Protein AF-A0A7R9TDW4-F1 (afdb_monomer_lite)

Organism: Micromonas pusilla (NCBI:txid38833)

Foldseek 3Di:
DDDPPDPPPDPPDDPPVVVVVCQQPPDDPPDDHRPPPPDDDDDPDDDDDDPDDDDDDDPVCVVVDPDDPVRVDPDPCVVADPPPPLRGDDPPPVADPSPDPPDGRPDDPDQDQAQCVCVVQVPDPDDDPPDPGHNPQDDDPVCVVVPDDCVVVVDGPVLQQDWDALVVLVVVCVVVVHDQDDPVLSVVLFVVQCVVNVDPHGHGPVSSVVSSVVVVVVVD

Structure (mmCIF, N/CA/C/O backbone):
data_AF-A0A7R9TDW4-F1
#
_entry.id   AF-A0A7R9TDW4-F1
#
loop_
_atom_site.group_PDB
_atom_site.id
_atom_site.type_symbol
_atom_site.label_atom_id
_atom_site.label_alt_id
_atom_site.label_comp_id
_atom_site.label_asym_id
_atom_site.label_entity_id
_atom_site.label_seq_id
_atom_site.pdbx_PDB_ins_code
_atom_site.Cartn_x
_atom_site.Cartn_y
_atom_site.Cartn_z
_atom_site.occupancy
_atom_site.B_iso_or_equiv
_atom_site.auth_seq_id
_atom_site.auth_comp_id
_atom_site.auth_asym_id
_atom_site.auth_atom_id
_atom_site.pdbx_PDB_model_num
ATOM 1 N N . MET A 1 1 ? 95.685 -3.512 -90.412 1.00 41.44 1 MET A N 1
ATOM 2 C CA . MET A 1 1 ? 96.913 -2.697 -90.371 1.00 41.44 1 MET A CA 1
ATOM 3 C C . MET A 1 1 ? 96.585 -1.488 -89.508 1.00 41.44 1 MET A C 1
ATOM 5 O O . MET A 1 1 ? 95.878 -0.607 -89.973 1.00 41.44 1 MET A O 1
ATOM 9 N N . LYS A 1 2 ? 96.893 -1.554 -88.208 1.00 45.78 2 LYS A N 1
ATOM 10 C CA . LYS A 1 2 ? 96.709 -0.426 -87.287 1.00 45.78 2 LYS A CA 1
ATOM 11 C C . LYS A 1 2 ? 98.053 0.289 -87.232 1.00 45.78 2 LYS A C 1
ATOM 13 O O . LYS A 1 2 ? 99.061 -0.368 -87.007 1.00 45.78 2 LYS A O 1
ATOM 18 N N . ASP A 1 3 ? 98.054 1.573 -87.549 1.00 43.78 3 ASP A N 1
ATOM 19 C CA . ASP A 1 3 ? 99.242 2.413 -87.475 1.00 43.78 3 ASP A CA 1
ATOM 20 C C . ASP A 1 3 ? 99.476 2.772 -86.001 1.00 43.78 3 ASP A C 1
ATOM 22 O O . ASP A 1 3 ? 98.698 3.514 -85.405 1.00 43.78 3 ASP A O 1
ATOM 26 N N . GLU A 1 4 ? 100.490 2.162 -85.387 1.00 56.72 4 GLU A N 1
ATOM 27 C CA . GLU A 1 4 ? 100.822 2.314 -83.962 1.00 56.72 4 GLU A CA 1
ATOM 28 C C . GLU A 1 4 ? 101.573 3.627 -83.659 1.00 56.72 4 GLU A C 1
ATOM 30 O O . GLU A 1 4 ? 101.999 3.844 -82.526 1.00 56.72 4 GLU A O 1
ATOM 35 N N . THR A 1 5 ? 101.735 4.521 -84.646 1.00 57.72 5 THR A N 1
ATOM 36 C CA . THR A 1 5 ? 102.560 5.737 -84.518 1.00 57.72 5 THR A CA 1
ATOM 37 C C . THR A 1 5 ? 101.797 7.064 -84.495 1.00 57.72 5 THR A C 1
ATOM 39 O O . THR A 1 5 ? 102.418 8.113 -84.318 1.00 57.72 5 THR A O 1
ATOM 42 N N . MET A 1 6 ? 100.462 7.065 -84.588 1.00 51.59 6 MET A N 1
ATOM 43 C CA . MET A 1 6 ? 99.685 8.295 -84.395 1.00 51.59 6 MET A CA 1
ATOM 44 C C . MET A 1 6 ? 99.318 8.502 -82.917 1.00 51.59 6 MET A C 1
ATOM 46 O O . MET A 1 6 ? 98.623 7.661 -82.342 1.00 51.59 6 MET A O 1
ATOM 50 N N . PRO A 1 7 ? 99.714 9.624 -82.282 1.00 52.00 7 PRO A N 1
ATOM 51 C CA . PRO A 1 7 ? 99.226 9.962 -80.953 1.00 52.00 7 PRO A CA 1
ATOM 52 C C . PRO A 1 7 ? 97.711 10.180 -81.022 1.00 52.00 7 PRO A C 1
ATOM 54 O O . PRO A 1 7 ? 97.222 11.147 -81.609 1.00 52.00 7 PRO A O 1
ATOM 57 N N . HIS A 1 8 ? 96.948 9.268 -80.425 1.00 52.97 8 HIS A N 1
ATOM 58 C CA . HIS A 1 8 ? 95.527 9.475 -80.194 1.00 52.97 8 HIS A CA 1
ATOM 59 C C . HIS A 1 8 ? 95.372 10.566 -79.133 1.00 52.97 8 HIS A C 1
ATOM 61 O O . HIS A 1 8 ? 95.449 10.308 -77.934 1.00 52.97 8 HIS A O 1
ATOM 67 N N . TYR A 1 9 ? 95.164 11.803 -79.575 1.00 54.47 9 TYR A N 1
ATOM 68 C CA . TYR A 1 9 ? 94.800 12.898 -78.687 1.00 54.47 9 TYR A CA 1
ATOM 69 C C . TYR A 1 9 ? 93.342 12.721 -78.250 1.00 54.47 9 TYR A C 1
ATOM 71 O O . TYR A 1 9 ? 92.420 13.255 -78.862 1.00 54.47 9 TYR A O 1
ATOM 79 N N . SER A 1 10 ? 93.113 11.949 -77.188 1.00 59.97 10 SER A N 1
ATOM 80 C CA . SER A 1 10 ? 91.866 12.049 -76.434 1.00 59.97 10 SER A CA 1
ATOM 81 C C . SER A 1 10 ? 91.946 13.309 -75.579 1.00 59.97 10 SER A C 1
ATOM 83 O O . SER A 1 10 ? 92.753 13.379 -74.651 1.00 59.97 10 SER A O 1
ATOM 85 N N . ALA A 1 11 ? 91.137 14.318 -75.892 1.00 66.62 11 ALA A N 1
ATOM 86 C CA . ALA A 1 11 ? 90.978 15.458 -75.000 1.00 66.62 11 ALA A CA 1
ATOM 87 C C . ALA A 1 11 ? 90.405 14.954 -73.664 1.00 66.62 11 ALA A C 1
ATOM 89 O O . ALA A 1 11 ? 89.319 14.380 -73.637 1.00 66.62 11 ALA A O 1
ATOM 90 N N . SER A 1 12 ? 91.151 15.125 -72.570 1.00 68.19 12 SER A N 1
ATOM 91 C CA . SER A 1 12 ? 90.716 14.737 -71.219 1.00 68.19 12 SER A CA 1
ATOM 92 C C . SER A 1 12 ? 89.725 15.728 -70.607 1.00 68.19 12 SER A C 1
ATOM 94 O O . SER A 1 12 ? 89.032 15.394 -69.654 1.00 68.19 12 SER A O 1
ATOM 96 N N . ILE A 1 13 ? 89.663 16.943 -71.156 1.00 80.25 13 ILE A N 1
ATOM 97 C CA . ILE A 1 13 ? 88.744 18.003 -70.750 1.00 80.25 13 ILE A CA 1
ATOM 98 C C . ILE A 1 13 ? 87.854 18.304 -71.953 1.00 80.25 13 ILE A C 1
ATOM 100 O O . ILE A 1 13 ? 88.339 18.727 -73.004 1.00 80.25 13 ILE A O 1
ATOM 104 N N . VAL A 1 14 ? 86.557 18.058 -71.798 1.00 82.19 14 VAL A N 1
ATOM 105 C CA . VAL A 1 14 ? 85.526 18.280 -72.817 1.00 82.19 14 VAL A CA 1
ATOM 106 C C . VAL A 1 14 ? 84.487 19.243 -72.242 1.00 82.19 14 VAL A C 1
ATOM 108 O O . V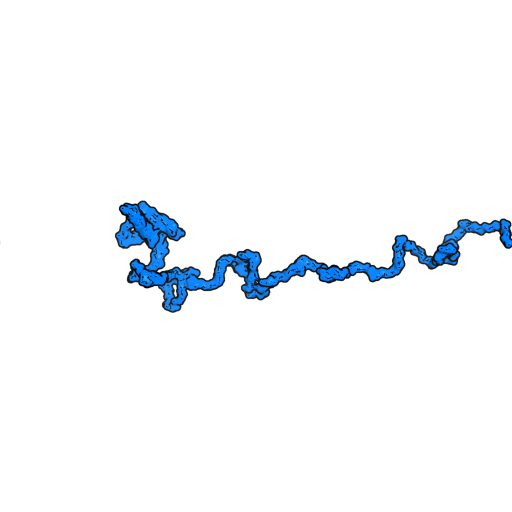AL A 1 14 ? 84.310 19.322 -71.029 1.00 82.19 14 VAL A O 1
ATOM 111 N N . ASP A 1 15 ? 83.815 20.009 -73.102 1.00 88.62 15 ASP A N 1
ATOM 112 C CA . ASP A 1 15 ? 82.698 20.854 -72.677 1.00 88.62 15 ASP A CA 1
ATOM 113 C C . ASP A 1 15 ? 81.582 19.985 -72.070 1.00 88.62 15 ASP A C 1
ATOM 115 O O . ASP A 1 15 ? 81.139 19.005 -72.678 1.00 88.62 15 ASP A O 1
ATOM 119 N N . ALA A 1 16 ? 81.097 20.376 -70.891 1.00 86.56 16 ALA A N 1
ATOM 120 C CA . ALA A 1 16 ? 80.043 19.685 -70.156 1.00 86.56 16 ALA A CA 1
ATOM 121 C C . ALA A 1 16 ? 78.782 19.461 -71.010 1.00 86.56 16 ALA A C 1
ATOM 123 O O . ALA A 1 16 ? 78.114 18.436 -70.885 1.00 86.56 16 ALA A O 1
ATOM 124 N N . ARG A 1 17 ? 78.468 20.383 -71.933 1.00 86.75 17 ARG A N 1
ATOM 125 C CA . ARG A 1 17 ? 77.334 20.222 -72.864 1.00 86.75 17 ARG A CA 1
ATOM 126 C C . ARG A 1 17 ? 77.532 19.067 -73.839 1.00 86.75 17 ARG A C 1
ATOM 128 O O . ARG A 1 17 ? 76.588 18.341 -74.141 1.00 86.75 17 ARG A O 1
ATOM 135 N N . VAL A 1 18 ? 78.754 18.910 -74.340 1.00 86.69 18 VAL A N 1
ATOM 136 C CA . VAL A 1 18 ? 79.109 17.848 -75.285 1.00 86.69 18 VAL A CA 1
ATOM 137 C C . VAL A 1 18 ? 79.129 16.497 -74.572 1.00 86.69 18 VAL A C 1
ATOM 139 O O . VAL A 1 18 ? 78.684 15.500 -75.140 1.00 86.69 18 VAL A O 1
ATOM 142 N N . GLU A 1 19 ? 79.584 16.452 -73.320 1.00 86.06 19 GLU A N 1
ATOM 143 C CA . GLU A 1 19 ? 79.555 15.235 -72.506 1.00 86.06 19 GLU A CA 1
ATOM 144 C C . GLU A 1 19 ? 78.124 14.809 -72.148 1.00 86.06 19 GLU A C 1
ATOM 146 O O . GLU A 1 19 ? 77.763 13.661 -72.397 1.00 86.06 19 GLU A O 1
ATOM 151 N N . ALA A 1 20 ? 77.262 15.729 -71.700 1.00 83.44 20 ALA A N 1
ATOM 152 C CA . ALA A 1 20 ? 75.850 15.440 -71.425 1.00 83.44 20 ALA A CA 1
ATOM 153 C C . ALA A 1 20 ? 75.078 14.975 -72.680 1.00 83.44 20 ALA A C 1
ATOM 155 O O . ALA A 1 20 ? 74.263 14.048 -72.616 1.00 83.44 20 ALA A O 1
ATOM 156 N N . PHE A 1 21 ? 75.370 15.569 -73.845 1.00 85.31 21 PHE A N 1
ATOM 157 C CA . PHE A 1 21 ? 74.817 15.127 -75.129 1.00 85.31 21 PHE A CA 1
ATOM 158 C C . PHE A 1 21 ? 75.267 13.703 -75.474 1.00 85.31 21 PHE A C 1
ATOM 160 O O . PHE A 1 21 ? 74.455 12.875 -75.888 1.00 85.31 21 PHE A O 1
ATOM 167 N N . ASN A 1 22 ? 76.550 13.394 -75.273 1.00 84.75 22 ASN A N 1
ATOM 168 C CA . ASN A 1 22 ? 77.081 12.054 -75.500 1.00 84.75 22 ASN A CA 1
ATOM 169 C C . ASN A 1 22 ? 76.510 11.028 -74.509 1.00 84.75 22 ASN A C 1
ATOM 171 O O . ASN A 1 22 ? 76.182 9.929 -74.939 1.00 84.75 22 ASN A O 1
ATOM 175 N N . ALA A 1 23 ? 76.328 11.382 -73.234 1.00 83.31 23 ALA A N 1
ATOM 176 C CA . ALA A 1 23 ? 75.775 10.502 -72.199 1.00 83.31 23 ALA A CA 1
ATOM 177 C C . ALA A 1 23 ? 74.308 10.096 -72.446 1.00 83.31 23 ALA A C 1
ATOM 179 O O . ALA A 1 23 ? 73.837 9.096 -71.906 1.00 83.31 23 ALA A O 1
ATOM 180 N N . THR A 1 24 ? 73.580 10.865 -73.261 1.00 84.31 24 THR A N 1
ATOM 181 C CA . THR A 1 24 ? 72.200 10.540 -73.661 1.00 84.31 24 THR A CA 1
ATOM 182 C C . THR A 1 24 ? 72.151 9.843 -75.027 1.00 84.31 24 THR A C 1
ATOM 184 O O . THR A 1 24 ? 71.348 8.939 -75.234 1.00 84.31 24 THR A O 1
ATOM 187 N N . ASN A 1 25 ? 73.008 10.244 -75.977 1.00 84.75 25 ASN A N 1
ATOM 188 C CA . ASN A 1 25 ? 72.919 9.785 -77.370 1.00 84.75 25 ASN A CA 1
ATOM 189 C C . ASN A 1 25 ? 73.837 8.615 -77.737 1.00 84.75 25 ASN A C 1
ATOM 191 O O . ASN A 1 25 ? 73.600 7.976 -78.765 1.00 84.75 25 ASN A O 1
ATOM 195 N N . ARG A 1 26 ? 74.886 8.336 -76.958 1.00 84.56 26 ARG A N 1
ATOM 196 C CA . ARG A 1 26 ? 75.733 7.160 -77.188 1.00 84.56 26 ARG A CA 1
ATOM 197 C C . ARG A 1 26 ? 75.073 5.925 -76.595 1.00 84.56 26 ARG A C 1
ATOM 199 O O . ARG A 1 26 ? 74.561 5.962 -75.483 1.00 84.56 26 ARG A O 1
ATOM 206 N N . ASP A 1 27 ? 75.113 4.837 -77.353 1.00 85.00 27 ASP A N 1
ATOM 207 C CA . ASP A 1 27 ? 74.635 3.536 -76.899 1.00 85.00 27 ASP A CA 1
ATOM 208 C C . ASP A 1 27 ? 75.793 2.775 -76.240 1.00 85.00 27 ASP A C 1
ATOM 210 O O . ASP A 1 27 ? 76.853 2.595 -76.848 1.00 85.00 27 ASP A O 1
ATOM 214 N N . GLU A 1 28 ? 75.618 2.379 -74.981 1.00 84.56 28 GLU A N 1
ATOM 215 C CA . GLU A 1 28 ? 76.633 1.675 -74.197 1.00 84.56 28 GLU A CA 1
ATOM 216 C C . GLU A 1 28 ? 76.288 0.188 -74.105 1.00 84.56 28 GLU A C 1
ATOM 218 O O . GLU A 1 28 ? 75.168 -0.197 -73.772 1.00 84.56 28 GLU A O 1
ATOM 223 N N . LEU A 1 29 ? 77.272 -0.677 -74.355 1.00 86.69 29 LEU A N 1
ATOM 224 C CA . LEU A 1 29 ? 77.066 -2.122 -74.284 1.00 86.69 29 LEU A CA 1
ATOM 225 C C . LEU A 1 29 ? 76.678 -2.554 -72.861 1.00 86.69 29 LEU A C 1
ATOM 227 O O . LEU A 1 29 ? 77.377 -2.254 -71.895 1.00 86.69 29 LEU A O 1
ATOM 231 N N . GLY A 1 30 ? 75.580 -3.305 -72.748 1.00 87.62 30 GLY A N 1
ATOM 232 C CA . GLY A 1 30 ? 75.103 -3.873 -71.482 1.00 87.62 30 GLY A CA 1
ATOM 233 C C . GLY A 1 30 ? 74.252 -2.932 -70.625 1.00 87.62 30 GLY A C 1
ATOM 234 O O . GLY A 1 30 ? 73.777 -3.358 -69.574 1.00 87.62 30 GLY A O 1
ATOM 235 N N . LYS A 1 31 ? 74.014 -1.690 -71.065 1.00 84.19 31 LYS A N 1
ATOM 236 C CA . LYS A 1 31 ? 73.063 -0.770 -70.430 1.00 84.19 31 LYS A CA 1
ATOM 237 C C . LYS A 1 31 ? 71.860 -0.542 -71.336 1.00 84.19 31 LYS A C 1
ATOM 239 O O . LYS A 1 31 ? 71.938 -0.681 -72.551 1.00 84.19 31 LYS A O 1
ATOM 244 N N . VAL A 1 32 ? 70.726 -0.204 -70.731 1.00 85.50 32 VAL A N 1
ATOM 245 C CA . VAL A 1 32 ? 69.544 0.220 -71.487 1.00 85.50 32 VAL A CA 1
ATOM 246 C C . VAL A 1 32 ? 69.782 1.643 -71.989 1.00 85.50 32 VAL A C 1
ATOM 248 O O . VAL A 1 32 ? 70.386 2.453 -71.283 1.00 85.50 32 VAL A O 1
ATOM 251 N N . LYS A 1 33 ? 69.305 1.954 -73.198 1.00 85.38 33 LYS A N 1
ATOM 252 C CA . LYS A 1 33 ? 69.436 3.285 -73.794 1.00 85.38 33 LYS A CA 1
ATOM 253 C C . LYS A 1 33 ? 68.891 4.363 -72.855 1.00 85.38 33 LYS A C 1
ATOM 255 O O . LYS A 1 33 ? 67.724 4.323 -72.466 1.00 85.38 33 LYS A O 1
ATOM 260 N N . ASN A 1 34 ? 69.724 5.353 -72.551 1.00 85.44 34 ASN A N 1
ATOM 261 C CA . ASN A 1 34 ? 69.319 6.510 -71.769 1.00 85.44 34 ASN A CA 1
ATOM 262 C C . ASN A 1 34 ? 68.387 7.407 -72.604 1.00 85.44 34 ASN A C 1
ATOM 264 O O . ASN A 1 34 ? 68.775 7.908 -73.656 1.00 85.44 34 ASN A O 1
ATOM 268 N N . LEU A 1 35 ? 67.148 7.597 -72.146 1.00 87.31 35 LEU A N 1
ATOM 269 C CA . LEU A 1 35 ? 66.154 8.450 -72.812 1.00 87.31 35 LEU A CA 1
ATOM 270 C C . LEU A 1 35 ? 66.057 9.859 -72.203 1.00 87.31 35 LEU A C 1
ATOM 272 O O . LEU A 1 35 ? 65.220 10.645 -72.638 1.00 87.31 35 LEU A O 1
ATOM 276 N N . GLY A 1 36 ? 66.895 10.192 -71.217 1.00 81.00 36 GLY A N 1
ATOM 277 C CA . GLY A 1 36 ? 66.956 11.539 -70.642 1.00 81.00 36 GLY A CA 1
ATOM 278 C C . GLY A 1 36 ? 65.889 11.857 -69.587 1.00 81.00 36 GLY A C 1
ATOM 279 O O . GLY A 1 36 ? 65.696 13.028 -69.269 1.00 81.00 36 GLY A O 1
ATOM 280 N N . LEU A 1 37 ? 65.213 10.851 -69.015 1.00 76.81 37 LEU A N 1
ATOM 281 C CA . LEU A 1 37 ? 64.445 11.021 -67.774 1.00 76.81 37 LEU A CA 1
ATOM 282 C C . LEU A 1 37 ? 65.445 11.110 -66.613 1.00 76.81 37 LEU A C 1
ATOM 284 O O . LEU A 1 37 ? 65.852 10.094 -66.063 1.00 76.81 37 LEU A O 1
ATOM 288 N N . GLY A 1 38 ? 65.901 12.313 -66.275 1.00 73.88 38 GLY A N 1
ATOM 289 C CA . GLY A 1 38 ? 66.830 12.557 -65.162 1.00 73.88 38 GLY A CA 1
ATOM 290 C C . GLY A 1 38 ? 66.212 12.374 -63.770 1.00 73.88 38 GLY A C 1
ATOM 291 O O . GLY A 1 38 ? 66.525 13.151 -62.875 1.00 73.88 38 GLY A O 1
ATOM 292 N N . GLU A 1 39 ? 65.300 11.415 -63.594 1.00 77.06 39 GLU A N 1
ATOM 293 C CA . GLU A 1 39 ? 64.632 11.152 -62.319 1.00 77.06 39 GLU A CA 1
ATOM 294 C C . GLU A 1 39 ? 65.340 10.032 -61.553 1.00 77.06 39 GLU A C 1
ATOM 296 O O . GLU A 1 39 ? 65.502 8.914 -62.044 1.00 77.06 39 GLU A O 1
ATOM 301 N N . GLU A 1 40 ? 65.737 10.333 -60.319 1.00 80.69 40 GLU A N 1
ATOM 302 C CA . GLU A 1 40 ? 66.236 9.338 -59.376 1.00 80.69 40 GLU A CA 1
ATOM 303 C C . GLU A 1 40 ? 65.050 8.611 -58.741 1.00 80.69 40 GLU A C 1
ATOM 305 O O . GLU A 1 40 ? 64.294 9.166 -57.941 1.00 80.69 40 GLU A O 1
ATOM 310 N N . ILE A 1 41 ? 64.869 7.354 -59.129 1.00 85.88 41 ILE A N 1
ATOM 311 C CA . ILE A 1 41 ? 63.798 6.502 -58.619 1.00 85.88 41 ILE A CA 1
ATOM 312 C C . ILE A 1 41 ? 64.325 5.794 -57.363 1.00 85.88 41 ILE A C 1
ATOM 314 O O . ILE A 1 41 ? 65.394 5.181 -57.434 1.00 85.88 41 ILE A O 1
ATOM 318 N N . PRO A 1 42 ? 63.618 5.859 -56.217 1.00 90.69 42 PRO A N 1
ATOM 319 C CA . PRO A 1 42 ? 64.063 5.210 -54.989 1.00 90.69 42 PRO A CA 1
ATOM 320 C C . PRO A 1 42 ? 64.285 3.708 -55.174 1.00 90.69 42 PRO A C 1
ATOM 322 O O . PRO A 1 42 ? 63.504 3.036 -55.856 1.00 90.69 42 PRO A O 1
ATOM 325 N N . ASP A 1 43 ? 65.318 3.177 -54.521 1.00 85.69 43 ASP A N 1
ATOM 326 C CA . ASP A 1 43 ? 65.583 1.741 -54.528 1.00 85.69 43 ASP A CA 1
ATOM 327 C C . ASP A 1 43 ? 64.388 0.986 -53.917 1.00 85.69 43 ASP A C 1
ATOM 329 O O . ASP A 1 43 ? 63.912 1.315 -52.827 1.00 85.69 43 ASP A O 1
ATOM 333 N N . GLY A 1 44 ? 63.844 0.021 -54.662 1.00 88.88 44 GLY A N 1
ATOM 334 C CA . GLY A 1 44 ? 62.617 -0.706 -54.307 1.00 88.88 44 GLY A CA 1
ATOM 335 C C . GLY A 1 44 ? 61.294 -0.114 -54.823 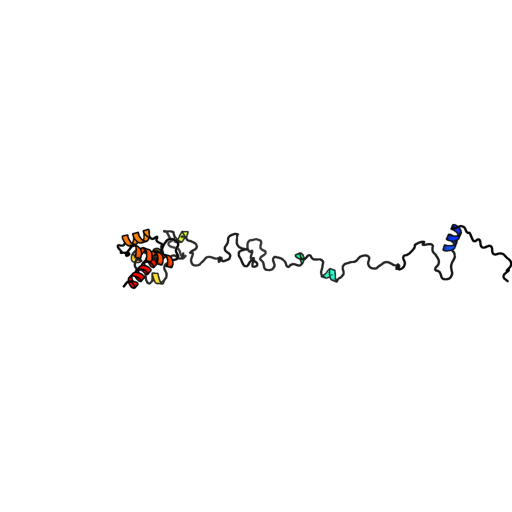1.00 88.88 44 GLY A C 1
ATOM 336 O O . GLY A 1 44 ? 60.232 -0.644 -54.490 1.00 88.88 44 GLY A O 1
ATOM 337 N N . HIS A 1 45 ? 61.308 0.943 -55.644 1.00 89.50 45 HIS A N 1
ATOM 338 C CA . HIS A 1 45 ? 60.091 1.420 -56.312 1.00 89.50 45 HIS A CA 1
ATOM 339 C C . HIS A 1 45 ? 59.557 0.390 -57.323 1.00 89.50 45 HIS A C 1
ATOM 341 O O . HIS A 1 45 ? 60.280 -0.081 -58.202 1.00 89.50 45 HIS A O 1
ATOM 347 N N . VAL A 1 46 ? 58.261 0.079 -57.237 1.00 89.69 46 VAL A N 1
ATOM 348 C CA . VAL A 1 46 ? 57.564 -0.787 -58.196 1.00 89.69 46 VAL A CA 1
ATOM 349 C C . VAL A 1 46 ? 56.737 0.077 -59.140 1.00 89.69 46 VAL A C 1
ATOM 351 O O . VAL A 1 46 ? 55.808 0.759 -58.709 1.00 89.69 46 VAL A O 1
ATOM 354 N N . PHE A 1 47 ? 57.051 0.018 -60.433 1.00 87.25 47 PHE A N 1
ATOM 355 C CA . PHE A 1 47 ? 56.294 0.718 -61.467 1.00 87.25 47 PHE A CA 1
ATOM 356 C C . PHE A 1 47 ? 54.897 0.114 -61.658 1.00 87.25 47 PHE A C 1
ATOM 358 O O . PHE A 1 47 ? 54.721 -1.104 -61.642 1.00 87.25 47 PHE A O 1
ATOM 365 N N . GLY A 1 48 ? 53.908 0.976 -61.901 1.00 90.12 48 GLY A N 1
ATOM 366 C CA . GLY A 1 48 ? 52.511 0.600 -62.123 1.00 90.12 48 GLY A CA 1
ATOM 367 C C . GLY A 1 48 ? 51.545 1.374 -61.224 1.00 90.12 48 GLY A C 1
ATOM 368 O O . GLY A 1 48 ? 51.957 2.176 -60.389 1.00 90.12 48 GLY A O 1
ATOM 369 N N . ALA A 1 49 ? 50.241 1.149 -61.406 1.00 87.31 49 ALA A N 1
ATOM 370 C CA . ALA A 1 49 ? 49.203 1.734 -60.558 1.00 87.31 49 ALA A CA 1
ATOM 371 C C . ALA A 1 49 ? 48.688 0.686 -59.554 1.00 87.31 49 ALA A C 1
ATOM 373 O O . ALA A 1 49 ? 48.282 -0.399 -59.982 1.00 87.31 49 ALA A O 1
ATOM 374 N N . PRO A 1 50 ? 48.669 0.972 -58.238 1.00 88.44 50 PRO A N 1
ATOM 375 C CA . PRO A 1 50 ? 48.137 0.036 -57.257 1.00 88.44 50 PRO A CA 1
ATOM 376 C C . PRO A 1 50 ? 46.623 -0.123 -57.429 1.00 88.44 50 PRO A C 1
ATOM 378 O O . PRO A 1 50 ? 45.905 0.841 -57.703 1.00 88.44 50 PRO A O 1
ATOM 381 N N . SER A 1 51 ? 46.125 -1.342 -57.213 1.00 86.25 51 SER A N 1
ATOM 382 C CA . SER A 1 51 ? 44.689 -1.649 -57.260 1.00 86.25 51 SER A CA 1
ATOM 383 C C . SER A 1 51 ? 43.899 -0.965 -56.143 1.00 86.25 51 SER A C 1
ATOM 385 O O . SER A 1 51 ? 42.717 -0.677 -56.309 1.00 86.25 51 SER A O 1
ATOM 387 N N . ARG A 1 52 ? 44.553 -0.673 -55.015 1.00 83.06 52 ARG A N 1
ATOM 388 C CA . ARG A 1 52 ? 43.955 -0.040 -53.840 1.00 83.06 52 ARG A CA 1
ATOM 389 C C . ARG A 1 52 ? 44.646 1.289 -53.556 1.00 83.06 52 ARG A C 1
ATOM 391 O O . ARG A 1 52 ? 45.860 1.328 -53.380 1.00 83.06 52 ARG A O 1
ATOM 398 N N . LYS A 1 53 ? 43.860 2.367 -53.488 1.00 81.44 53 LYS A N 1
ATOM 399 C CA . LYS A 1 53 ? 44.348 3.717 -53.147 1.00 81.44 53 LYS A CA 1
ATOM 400 C C . LYS A 1 53 ? 44.232 4.024 -51.654 1.00 81.44 53 LYS A C 1
ATOM 402 O O . LYS A 1 53 ? 45.068 4.737 -51.115 1.00 81.44 53 LYS A O 1
ATOM 407 N N . THR A 1 54 ? 43.211 3.484 -50.991 1.00 85.69 54 THR A N 1
ATOM 408 C CA . THR A 1 54 ? 42.925 3.713 -49.570 1.00 85.69 54 THR A CA 1
ATOM 409 C C . THR A 1 54 ? 42.468 2.430 -48.891 1.00 85.69 54 THR A C 1
ATOM 411 O O . THR A 1 54 ? 41.982 1.490 -49.527 1.00 85.69 54 THR A O 1
ATOM 414 N N . ILE A 1 55 ? 42.621 2.380 -47.569 1.00 85.19 55 ILE A N 1
ATOM 415 C CA . ILE A 1 55 ? 42.119 1.260 -46.780 1.00 85.19 55 ILE A CA 1
ATOM 416 C C . ILE A 1 55 ? 40.595 1.393 -46.649 1.00 85.19 55 ILE A C 1
ATOM 418 O O . ILE A 1 55 ? 40.089 2.026 -45.732 1.00 85.19 55 ILE A O 1
ATOM 422 N N . GLU A 1 56 ? 39.862 0.814 -47.600 1.00 88.81 56 GLU A N 1
ATOM 423 C CA . GLU A 1 56 ? 38.416 0.576 -47.494 1.00 88.81 56 GLU A CA 1
ATOM 424 C C . GLU A 1 56 ? 38.079 -0.405 -46.362 1.00 88.81 56 GLU A C 1
ATOM 426 O O . GLU A 1 56 ? 38.937 -1.174 -45.916 1.00 88.81 56 GLU A O 1
ATOM 431 N N . TRP A 1 57 ? 36.831 -0.393 -45.901 1.00 89.19 57 TRP A N 1
ATOM 432 C CA . TRP A 1 57 ? 36.373 -1.371 -44.921 1.00 89.19 57 TRP A CA 1
ATOM 433 C C . TRP A 1 57 ? 36.426 -2.779 -45.504 1.00 89.19 57 TRP A C 1
ATOM 435 O O . TRP A 1 57 ? 36.042 -3.016 -46.648 1.00 89.19 57 TRP A O 1
ATOM 445 N N . ASP A 1 58 ? 36.916 -3.717 -44.705 1.00 90.94 58 ASP A N 1
ATOM 446 C CA . ASP A 1 58 ? 36.839 -5.127 -45.035 1.00 90.94 58 ASP A CA 1
ATOM 447 C C . ASP A 1 58 ? 35.407 -5.645 -44.829 1.00 90.94 58 ASP A C 1
ATOM 449 O O . ASP A 1 58 ? 34.578 -5.035 -44.148 1.00 90.94 58 ASP A O 1
ATOM 453 N N . ALA A 1 59 ? 35.108 -6.811 -45.403 1.00 92.12 59 ALA A N 1
ATOM 454 C CA . ALA A 1 59 ? 33.800 -7.441 -45.233 1.00 92.12 59 ALA A CA 1
ATOM 455 C C . ALA A 1 59 ? 33.475 -7.706 -43.749 1.00 92.12 59 ALA A C 1
ATOM 457 O O . ALA A 1 59 ? 32.318 -7.619 -43.344 1.00 92.12 59 ALA A O 1
ATOM 458 N N . GLY A 1 60 ? 34.497 -7.981 -42.927 1.00 93.06 60 GLY A N 1
ATOM 459 C CA . GLY A 1 60 ? 34.351 -8.197 -41.490 1.00 93.06 60 GLY A CA 1
ATOM 460 C C . GLY A 1 60 ? 33.850 -6.958 -40.747 1.00 93.06 60 GLY A C 1
ATOM 461 O O . GLY A 1 60 ? 32.893 -7.064 -39.977 1.00 93.06 60 GLY A O 1
ATOM 462 N N . LYS A 1 61 ? 34.453 -5.787 -40.992 1.00 91.44 61 LYS A N 1
ATOM 463 C CA . LYS A 1 61 ? 33.990 -4.515 -40.426 1.00 91.44 61 LYS A CA 1
ATOM 464 C C . LYS A 1 61 ? 32.633 -4.107 -40.994 1.00 91.44 61 LYS A C 1
ATOM 466 O O . LYS A 1 61 ? 31.804 -3.605 -40.246 1.00 91.44 61 LYS A O 1
ATOM 471 N N . LEU A 1 62 ? 32.365 -4.379 -42.271 1.00 91.44 62 LEU A N 1
ATOM 472 C CA . LEU A 1 62 ? 31.077 -4.053 -42.889 1.00 91.44 62 LEU A CA 1
ATOM 473 C C . LEU A 1 62 ? 29.899 -4.797 -42.234 1.00 91.44 62 LEU A C 1
ATOM 475 O O . LEU A 1 62 ? 28.854 -4.200 -42.008 1.00 91.44 62 LEU A O 1
ATOM 479 N N . ILE A 1 63 ? 30.073 -6.084 -41.908 1.00 93.31 63 ILE A N 1
ATOM 480 C CA . ILE A 1 63 ? 29.026 -6.905 -41.271 1.00 93.31 63 ILE A CA 1
ATOM 481 C C . ILE A 1 63 ? 28.770 -6.470 -39.824 1.00 93.31 63 ILE A C 1
ATOM 483 O O . ILE A 1 63 ? 27.628 -6.467 -39.376 1.00 93.31 63 ILE A O 1
ATOM 487 N N . LYS A 1 64 ? 29.829 -6.135 -39.079 1.00 90.81 64 LYS A N 1
ATOM 488 C CA . LYS A 1 64 ? 29.723 -5.764 -37.658 1.00 90.81 64 LYS A CA 1
ATOM 489 C C . LYS A 1 64 ? 29.328 -4.301 -37.452 1.00 90.81 64 LYS A C 1
ATOM 491 O O . LYS A 1 64 ? 28.790 -3.971 -36.401 1.00 90.81 64 LYS A O 1
ATOM 496 N N . GLY A 1 65 ? 29.587 -3.448 -38.441 1.00 90.81 65 GLY A N 1
ATOM 497 C CA . GLY A 1 65 ? 29.405 -2.008 -38.332 1.00 90.81 65 GLY A CA 1
ATOM 498 C C . GLY A 1 65 ? 30.346 -1.370 -37.308 1.00 90.81 65 GLY A C 1
ATOM 499 O O . GLY A 1 65 ? 31.260 -2.004 -36.780 1.00 90.81 65 GLY A O 1
ATOM 500 N N . ASP A 1 66 ? 30.117 -0.086 -37.047 1.00 90.00 66 ASP A N 1
ATOM 501 C CA . ASP A 1 66 ? 30.821 0.709 -36.032 1.00 90.00 66 ASP A CA 1
ATOM 502 C C . ASP A 1 66 ? 29.767 1.333 -35.100 1.00 90.00 66 ASP A C 1
ATOM 504 O O . ASP A 1 66 ? 29.601 2.549 -35.018 1.00 90.00 66 ASP A O 1
ATOM 508 N N . TYR A 1 67 ? 28.929 0.470 -34.513 1.00 92.56 67 TYR A N 1
ATOM 509 C CA . TYR A 1 67 ? 27.843 0.879 -33.622 1.00 92.56 67 TYR A CA 1
ATOM 510 C C . TYR A 1 67 ? 28.394 1.205 -32.234 1.00 92.56 67 TYR A C 1
ATOM 512 O O . TYR A 1 67 ? 29.152 0.414 -31.669 1.00 92.56 67 TYR A O 1
ATOM 520 N N . SER A 1 68 ? 27.973 2.336 -31.665 1.00 92.56 68 SER A N 1
ATOM 521 C CA . SER A 1 68 ? 28.249 2.666 -30.264 1.00 92.56 68 SER A CA 1
ATOM 522 C C . SER A 1 68 ? 27.621 1.634 -29.326 1.00 92.56 68 SER A C 1
ATOM 524 O O . SER A 1 68 ? 26.651 0.970 -29.687 1.00 92.56 68 SER A O 1
ATOM 526 N N . GLU A 1 69 ? 28.146 1.518 -28.105 1.00 91.31 69 GLU A N 1
ATOM 527 C CA . GLU A 1 69 ? 27.586 0.620 -27.083 1.00 91.31 69 GLU A CA 1
ATOM 528 C C . GLU A 1 69 ? 26.091 0.886 -26.857 1.00 91.31 69 GLU A C 1
ATOM 530 O O . GLU A 1 69 ? 25.305 -0.051 -26.787 1.00 91.31 69 GLU A O 1
ATOM 535 N N . GLU A 1 70 ? 25.676 2.156 -26.862 1.00 88.75 70 GLU A N 1
ATOM 536 C CA . GLU A 1 70 ? 24.270 2.561 -26.739 1.00 88.75 70 GLU A CA 1
ATOM 537 C C . GLU A 1 70 ? 23.384 2.024 -27.870 1.00 88.75 70 GLU A C 1
ATOM 539 O O . GLU A 1 70 ? 22.254 1.623 -27.621 1.00 88.75 70 GLU A O 1
ATOM 544 N N . ALA A 1 71 ? 23.890 1.979 -29.104 1.00 89.50 71 ALA A N 1
ATOM 545 C CA . ALA A 1 71 ? 23.151 1.458 -30.254 1.00 89.50 71 ALA A CA 1
ATOM 546 C C . ALA A 1 71 ? 23.130 -0.080 -30.307 1.00 89.50 71 ALA A C 1
ATOM 548 O O . ALA A 1 71 ? 22.331 -0.659 -31.039 1.00 89.50 71 ALA A O 1
ATOM 549 N N . GLN A 1 72 ? 24.027 -0.740 -29.567 1.00 91.44 72 GLN A N 1
ATOM 550 C CA . GLN A 1 72 ? 24.039 -2.196 -29.409 1.00 91.44 72 GLN A CA 1
ATOM 551 C C . GLN A 1 72 ? 23.089 -2.666 -28.302 1.00 91.44 72 GLN A C 1
ATOM 553 O O . GLN A 1 72 ? 22.757 -3.854 -28.251 1.00 91.44 72 GLN A O 1
ATOM 558 N N . LEU A 1 73 ? 22.677 -1.765 -27.403 1.00 90.75 73 LEU A N 1
ATOM 559 C CA . LEU A 1 73 ? 21.715 -2.088 -26.359 1.00 90.75 73 LEU A CA 1
ATOM 560 C C . LEU A 1 73 ? 20.341 -2.400 -26.969 1.00 90.75 73 LEU A C 1
ATOM 562 O O . LEU A 1 73 ? 19.964 -1.831 -27.993 1.00 90.75 73 LEU A O 1
ATOM 566 N N . PRO A 1 74 ? 19.578 -3.308 -26.342 1.00 89.69 74 PRO A N 1
ATOM 567 C CA . PRO A 1 74 ? 18.200 -3.559 -26.735 1.00 89.69 74 PRO A CA 1
ATOM 568 C C . PRO A 1 74 ? 17.333 -2.311 -26.512 1.00 89.69 74 PRO A C 1
ATOM 570 O O . PRO A 1 74 ? 17.600 -1.513 -25.610 1.00 89.69 74 PRO A O 1
ATOM 573 N N . ASP A 1 75 ? 16.263 -2.184 -27.298 1.00 85.69 75 ASP A N 1
ATOM 574 C CA . ASP A 1 75 ? 15.299 -1.093 -27.157 1.00 85.69 75 ASP A CA 1
ATOM 575 C C . ASP A 1 75 ? 14.727 -1.032 -25.725 1.00 85.69 75 ASP A C 1
ATOM 577 O O . ASP A 1 75 ? 14.373 -2.047 -25.116 1.00 85.69 75 ASP A O 1
ATOM 581 N N . ALA A 1 76 ? 14.630 0.179 -25.171 1.00 78.44 76 ALA A N 1
ATOM 582 C CA . ALA A 1 76 ? 14.273 0.404 -23.765 1.00 78.44 76 ALA A CA 1
ATOM 583 C C . ALA A 1 76 ? 12.828 0.007 -23.403 1.00 78.44 76 ALA A C 1
ATOM 585 O O . ALA A 1 76 ? 12.474 -0.095 -22.225 1.00 78.44 76 ALA A O 1
ATOM 586 N N . ASP A 1 77 ? 11.980 -0.187 -24.405 1.00 73.50 77 ASP A N 1
ATOM 587 C CA . ASP A 1 77 ? 10.563 -0.495 -24.277 1.00 73.50 77 ASP A CA 1
ATOM 588 C C . ASP A 1 77 ? 10.228 -1.977 -24.461 1.00 73.50 77 ASP A C 1
ATOM 590 O O . ASP A 1 77 ? 9.066 -2.375 -24.328 1.00 73.50 77 ASP A O 1
ATOM 594 N N . LEU A 1 78 ? 11.236 -2.813 -24.714 1.00 79.25 78 LEU A N 1
ATOM 595 C CA . LEU A 1 78 ? 11.062 -4.252 -24.816 1.00 79.25 78 LEU A CA 1
ATOM 596 C C . LEU A 1 78 ? 10.474 -4.805 -23.511 1.00 79.25 78 LEU A C 1
ATOM 598 O O . LEU A 1 78 ? 11.089 -4.775 -22.447 1.00 79.25 78 LEU A O 1
ATOM 602 N N . GLY A 1 79 ? 9.243 -5.313 -23.601 1.00 75.69 79 GLY A N 1
ATOM 603 C CA . GLY A 1 79 ? 8.500 -5.855 -22.461 1.00 75.69 79 GLY A CA 1
ATOM 604 C C . GLY A 1 79 ? 7.770 -4.815 -21.603 1.00 75.69 79 GLY A C 1
ATOM 605 O O . GLY A 1 79 ? 7.145 -5.199 -20.614 1.00 75.69 79 GLY A O 1
ATOM 606 N N . LYS A 1 80 ? 7.791 -3.527 -21.974 1.00 73.31 80 LYS A N 1
ATOM 607 C CA . LYS A 1 80 ? 7.047 -2.453 -21.299 1.00 73.31 80 LYS A CA 1
ATOM 608 C C . LYS A 1 80 ? 5.940 -1.908 -22.209 1.00 73.31 80 LYS A C 1
ATOM 610 O O . LYS A 1 80 ? 5.997 -1.986 -23.433 1.00 73.31 80 LYS A O 1
ATOM 615 N N . SER A 1 81 ? 4.879 -1.365 -21.615 1.00 70.69 81 SER A N 1
ATOM 616 C CA . SER A 1 81 ? 3.816 -0.717 -22.393 1.00 70.69 81 SER A CA 1
ATOM 617 C C . SER A 1 81 ? 4.270 0.669 -22.863 1.00 70.69 81 SER A C 1
ATOM 619 O O . SER A 1 81 ? 4.524 1.552 -22.050 1.00 70.69 81 SER A O 1
ATOM 621 N N . MET A 1 82 ? 4.286 0.876 -24.182 1.00 64.38 82 MET A N 1
ATOM 622 C CA . MET A 1 82 ? 4.683 2.131 -24.843 1.00 64.38 82 MET A CA 1
ATOM 623 C C . MET A 1 82 ? 3.602 3.209 -24.912 1.00 64.38 82 MET A C 1
ATOM 625 O O . MET A 1 82 ? 3.824 4.307 -25.426 1.00 64.38 82 MET A O 1
ATOM 629 N N . LYS A 1 83 ? 2.390 2.915 -24.436 1.00 62.31 83 LYS A N 1
ATOM 630 C CA . LYS A 1 83 ? 1.303 3.891 -24.489 1.00 62.31 83 LYS A CA 1
ATOM 631 C C . LYS A 1 83 ? 1.597 4.999 -23.483 1.00 62.31 83 LYS A C 1
ATOM 633 O O . LYS A 1 83 ? 1.453 4.800 -22.282 1.00 62.31 83 LYS A O 1
ATOM 638 N N . HIS A 1 84 ? 1.924 6.182 -24.003 1.00 55.91 84 HIS A N 1
ATOM 639 C CA . HIS A 1 84 ? 2.245 7.420 -23.277 1.00 55.91 84 HIS A CA 1
ATOM 640 C C . HIS A 1 84 ? 1.152 7.901 -22.289 1.00 55.91 84 HIS A C 1
ATOM 642 O O . HIS A 1 84 ? 1.313 8.909 -21.613 1.00 55.91 84 HIS A O 1
ATOM 648 N N . GLN A 1 85 ? 0.026 7.190 -22.189 1.00 59.12 85 GLN A N 1
ATOM 649 C CA . GLN A 1 85 ? -1.129 7.521 -21.360 1.00 59.12 85 GLN A CA 1
ATOM 650 C C . GLN A 1 85 ? -1.333 6.487 -20.242 1.00 59.12 85 GLN A C 1
ATOM 652 O O . GLN A 1 85 ? -2.286 5.715 -20.263 1.00 59.12 85 GLN A O 1
ATOM 657 N N . GLY A 1 86 ? -0.433 6.476 -19.255 1.00 59.34 86 GLY A N 1
ATOM 658 C CA . GLY A 1 86 ? -0.751 5.986 -17.905 1.00 59.34 86 GLY A CA 1
ATOM 659 C C . GLY A 1 86 ? -0.688 4.476 -17.646 1.00 59.34 86 GLY A C 1
ATOM 660 O O . GLY A 1 86 ? -1.016 4.059 -16.542 1.00 59.34 86 GLY A O 1
ATOM 661 N N . TYR A 1 87 ? -0.232 3.660 -18.599 1.00 62.50 87 TYR A N 1
ATOM 662 C CA . TYR A 1 87 ? -0.014 2.215 -18.399 1.00 62.50 87 TYR A CA 1
ATOM 663 C C . TYR A 1 87 ? 1.466 1.887 -18.175 1.00 62.50 87 TYR A C 1
ATOM 665 O O . TYR A 1 87 ? 1.982 0.912 -18.719 1.00 62.50 87 TYR A O 1
ATOM 673 N N . VAL A 1 88 ? 2.173 2.738 -17.431 1.00 63.81 88 VAL A N 1
ATOM 674 C CA . VAL A 1 88 ? 3.578 2.501 -17.097 1.00 63.81 88 VAL A CA 1
ATOM 675 C C . VAL A 1 88 ? 3.633 1.372 -16.075 1.00 63.81 88 VAL A C 1
ATOM 677 O O . VAL A 1 88 ? 3.056 1.469 -14.996 1.00 63.81 88 VAL A O 1
ATOM 680 N N . TYR A 1 89 ? 4.318 0.294 -16.434 1.00 60.44 89 TYR A N 1
ATOM 681 C CA . TYR A 1 89 ? 4.652 -0.797 -15.532 1.00 60.44 89 TYR A CA 1
ATOM 682 C C . TYR A 1 89 ? 6.170 -0.920 -15.536 1.00 60.44 89 TYR A C 1
ATOM 684 O O . TYR A 1 89 ? 6.741 -1.287 -16.564 1.00 60.44 89 TYR A O 1
ATOM 692 N N . ASP A 1 90 ? 6.813 -0.566 -14.421 1.00 57.59 90 ASP A N 1
ATOM 693 C CA . ASP A 1 90 ? 8.249 -0.768 -14.258 1.00 57.59 90 ASP A CA 1
ATOM 694 C C . ASP A 1 90 ? 8.529 -1.842 -13.198 1.00 57.59 90 ASP A C 1
ATOM 696 O O . ASP A 1 90 ? 8.368 -1.584 -12.003 1.00 57.59 90 ASP A O 1
ATOM 700 N N . PRO A 1 91 ? 8.891 -3.068 -13.614 1.00 50.56 91 PRO A N 1
ATOM 701 C CA . PRO A 1 91 ? 9.188 -4.154 -12.692 1.00 50.56 91 PRO A CA 1
ATOM 702 C C . PRO A 1 91 ? 10.620 -4.108 -12.137 1.00 50.56 91 PRO A C 1
ATOM 704 O O . PRO A 1 91 ? 10.914 -4.883 -11.227 1.00 50.56 91 PRO A O 1
ATOM 707 N N . SER A 1 92 ? 11.517 -3.251 -12.655 1.00 50.19 92 SER A N 1
ATOM 708 C CA . SER A 1 92 ? 12.945 -3.275 -12.284 1.00 50.19 92 SER A CA 1
ATOM 709 C C . SER A 1 92 ? 13.239 -2.805 -10.862 1.00 50.19 92 SER A C 1
ATOM 711 O O . SER A 1 92 ? 14.284 -3.156 -10.325 1.00 50.19 92 SER A O 1
ATOM 713 N N . ASP A 1 93 ? 12.321 -2.071 -10.236 1.00 49.03 93 ASP A N 1
ATOM 714 C CA . ASP A 1 93 ? 12.560 -1.498 -8.910 1.00 49.03 93 ASP A CA 1
ATOM 715 C C . ASP A 1 93 ? 12.039 -2.356 -7.758 1.00 49.03 93 ASP A C 1
ATOM 717 O O . ASP A 1 93 ? 12.253 -1.994 -6.602 1.00 49.03 93 ASP A O 1
ATOM 721 N N . GLY A 1 94 ? 11.336 -3.470 -8.018 1.00 49.84 94 GLY A N 1
ATOM 722 C CA . GLY A 1 94 ? 10.745 -4.317 -6.963 1.00 49.84 94 GLY A CA 1
ATOM 723 C C . GLY A 1 94 ? 9.878 -3.552 -5.942 1.00 49.84 94 GLY A C 1
ATOM 724 O O . GLY A 1 94 ? 9.514 -4.085 -4.897 1.00 49.84 94 GLY A O 1
ATOM 725 N N . SER A 1 95 ? 9.577 -2.286 -6.229 1.00 43.56 95 SER A N 1
ATOM 726 C CA . SER A 1 95 ? 9.063 -1.269 -5.329 1.00 43.56 95 SER A CA 1
ATOM 727 C C . SER A 1 95 ? 8.477 -0.152 -6.188 1.00 43.56 95 SER A C 1
ATOM 729 O O . SER A 1 95 ? 9.078 0.244 -7.176 1.00 43.56 95 SER A O 1
ATOM 731 N N . ALA A 1 96 ? 7.270 0.295 -5.841 1.00 47.72 96 ALA A N 1
ATOM 732 C CA . ALA A 1 96 ? 6.791 1.684 -5.841 1.00 47.72 96 ALA A CA 1
ATOM 733 C C . ALA A 1 96 ? 7.075 2.695 -6.985 1.00 47.72 96 ALA A C 1
ATOM 735 O O . ALA A 1 96 ? 6.527 3.788 -6.906 1.00 47.72 96 ALA A O 1
ATOM 736 N N . ALA A 1 97 ? 7.843 2.433 -8.041 1.00 46.09 97 ALA A N 1
ATOM 737 C CA . ALA A 1 97 ? 8.290 3.488 -8.959 1.00 46.09 97 ALA A CA 1
ATOM 738 C C . ALA A 1 97 ? 7.279 3.839 -10.066 1.00 46.09 97 ALA A C 1
ATOM 740 O O . ALA A 1 97 ? 7.311 4.939 -10.611 1.00 46.09 97 ALA A O 1
ATOM 741 N N . ALA A 1 98 ? 6.320 2.953 -10.354 1.00 53.16 98 ALA A N 1
ATOM 742 C CA . ALA A 1 98 ? 5.151 3.286 -11.178 1.00 53.16 98 ALA A CA 1
ATOM 743 C C . ALA A 1 98 ? 3.999 3.894 -10.356 1.00 53.16 98 ALA A C 1
ATOM 745 O O . ALA A 1 98 ? 2.910 4.131 -10.886 1.00 53.16 98 ALA A O 1
ATOM 746 N N . LEU A 1 99 ? 4.210 4.113 -9.055 1.00 55.84 99 LEU A N 1
ATOM 747 C CA . LEU A 1 99 ? 3.225 4.742 -8.200 1.00 55.84 99 LEU A CA 1
ATOM 748 C C . LEU A 1 99 ? 3.490 6.241 -8.092 1.00 55.84 99 LEU A C 1
ATOM 750 O O . LEU A 1 99 ? 4.644 6.666 -8.056 1.00 55.84 99 LEU A O 1
ATOM 754 N N . PRO A 1 100 ? 2.430 7.068 -8.065 1.00 57.22 100 PRO A N 1
ATOM 755 C CA . PRO A 1 100 ? 2.589 8.498 -7.850 1.00 57.22 100 PRO A CA 1
ATOM 756 C C . PRO A 1 100 ? 3.399 8.738 -6.572 1.00 57.22 100 PRO A C 1
ATOM 758 O O . PRO A 1 100 ? 3.263 7.995 -5.599 1.00 57.22 100 PRO A O 1
ATOM 761 N N . ALA A 1 101 ? 4.244 9.771 -6.579 1.00 54.88 101 ALA A N 1
ATOM 762 C CA . ALA A 1 101 ? 5.105 10.102 -5.449 1.00 54.88 101 ALA A CA 1
ATOM 763 C C . ALA A 1 101 ? 4.313 10.091 -4.124 1.00 54.88 101 ALA A C 1
ATOM 765 O O . ALA A 1 101 ? 3.335 10.824 -3.975 1.00 54.88 101 ALA A O 1
ATOM 766 N N . GLY A 1 102 ? 4.727 9.234 -3.183 1.00 58.81 102 GLY A N 1
ATOM 767 C CA . GLY A 1 102 ? 4.076 9.059 -1.878 1.00 58.81 102 GLY A CA 1
ATOM 768 C C . GLY A 1 102 ? 3.097 7.884 -1.763 1.00 58.81 102 GLY A C 1
ATOM 769 O O . GLY A 1 102 ? 2.499 7.712 -0.703 1.00 58.81 102 GLY A O 1
ATOM 770 N N . ALA A 1 103 ? 2.920 7.067 -2.803 1.00 62.62 103 ALA A N 1
ATOM 771 C CA . ALA A 1 103 ? 2.108 5.856 -2.707 1.00 62.62 103 ALA A CA 1
ATOM 772 C C . ALA A 1 103 ? 2.898 4.654 -2.159 1.00 62.62 103 ALA A C 1
ATOM 774 O O . ALA A 1 103 ? 4.055 4.417 -2.500 1.00 62.62 103 ALA A O 1
ATOM 775 N N . ASP A 1 104 ? 2.233 3.900 -1.287 1.00 69.81 104 ASP A N 1
ATOM 776 C CA . ASP A 1 104 ? 2.787 2.734 -0.603 1.00 69.81 104 ASP A CA 1
ATOM 777 C C . ASP A 1 104 ? 2.996 1.563 -1.593 1.00 69.81 104 ASP A C 1
ATOM 779 O O . ASP A 1 104 ? 2.022 1.138 -2.229 1.00 69.81 104 ASP A O 1
ATOM 783 N N . PRO A 1 105 ? 4.228 1.020 -1.723 1.00 69.12 105 PRO A N 1
ATOM 784 C CA . PRO A 1 105 ? 4.535 -0.115 -2.603 1.00 69.12 105 PRO A CA 1
ATOM 785 C C . PRO A 1 105 ? 3.715 -1.370 -2.300 1.00 69.12 105 PRO A C 1
ATOM 787 O O . PRO A 1 105 ? 3.535 -2.206 -3.181 1.00 69.12 105 PRO A O 1
ATOM 790 N N . SER A 1 106 ? 3.259 -1.525 -1.058 1.00 75.44 106 SER A N 1
ATOM 791 C CA . SER A 1 106 ? 2.538 -2.706 -0.583 1.00 75.44 106 SER A CA 1
ATOM 792 C C . SER A 1 106 ? 1.017 -2.567 -0.674 1.00 75.44 106 SER A C 1
ATOM 794 O O . SER A 1 106 ? 0.283 -3.510 -0.365 1.00 75.44 106 SER A O 1
ATOM 796 N N . ARG A 1 107 ? 0.514 -1.409 -1.118 1.00 78.50 107 ARG A N 1
ATOM 797 C CA . ARG A 1 107 ? -0.925 -1.170 -1.187 1.00 78.50 107 ARG A CA 1
ATOM 798 C C . ARG A 1 107 ? -1.561 -1.993 -2.301 1.00 78.50 107 ARG A C 1
ATOM 800 O O . ARG A 1 107 ? -1.201 -1.876 -3.469 1.00 78.50 107 ARG A O 1
ATOM 807 N N . ALA A 1 108 ? -2.603 -2.740 -1.958 1.00 81.94 108 ALA A N 1
ATOM 808 C CA . ALA A 1 108 ? -3.446 -3.388 -2.951 1.00 81.94 108 ALA A CA 1
ATOM 809 C C . ALA A 1 108 ? -4.251 -2.348 -3.756 1.00 81.94 108 ALA A C 1
ATOM 811 O O . ALA A 1 108 ? -4.900 -1.466 -3.186 1.00 81.94 108 ALA A O 1
ATOM 812 N N . PHE A 1 109 ? -4.241 -2.462 -5.087 1.00 82.56 109 PHE A N 1
ATOM 813 C CA . PHE A 1 109 ? -5.132 -1.689 -5.956 1.00 82.56 109 PHE A CA 1
ATOM 814 C C . PHE A 1 109 ? -6.465 -2.411 -6.092 1.00 82.56 109 PHE A C 1
ATOM 816 O O . PHE A 1 109 ? -6.529 -3.530 -6.595 1.00 82.56 109 PHE A O 1
ATOM 823 N N . GLY A 1 110 ? -7.533 -1.761 -5.644 1.00 87.19 110 GLY A N 1
ATOM 824 C CA . GLY A 1 110 ? -8.882 -2.303 -5.697 1.00 87.19 110 GLY A CA 1
ATOM 825 C C . GLY A 1 110 ? -9.777 -1.685 -4.633 1.00 87.19 110 GLY A C 1
ATOM 826 O O . GLY A 1 110 ? -9.355 -0.815 -3.871 1.00 87.19 110 GLY A O 1
ATOM 827 N N . VAL A 1 111 ? -11.023 -2.147 -4.595 1.00 90.19 111 VAL A N 1
ATOM 828 C CA . VAL A 1 111 ? -11.985 -1.795 -3.549 1.00 90.19 111 VAL A CA 1
ATOM 829 C C . VAL A 1 111 ? -12.098 -2.997 -2.609 1.00 90.19 111 VAL A C 1
ATOM 831 O O . VAL A 1 111 ? -12.461 -4.075 -3.085 1.00 90.19 111 VAL A O 1
ATOM 834 N N . PRO A 1 112 ? -11.765 -2.866 -1.311 1.00 92.56 112 PRO A N 1
ATOM 835 C CA . PRO A 1 112 ? -11.902 -3.976 -0.376 1.00 92.56 112 PRO A CA 1
ATOM 836 C C . PRO A 1 112 ? -13.382 -4.317 -0.172 1.00 92.56 112 PRO A C 1
ATOM 838 O O . PRO A 1 112 ? -14.248 -3.446 -0.253 1.00 92.56 112 PRO A O 1
ATOM 841 N N . SER A 1 113 ? -13.673 -5.588 0.115 1.00 91.50 113 SER A N 1
ATOM 842 C CA . SER A 1 113 ? -15.040 -6.049 0.395 1.00 91.50 113 SER A CA 1
ATOM 843 C C . SER A 1 113 ? -15.618 -5.408 1.657 1.00 91.50 113 SER A C 1
ATOM 845 O O . SER A 1 113 ? -16.794 -5.061 1.688 1.00 91.50 113 SER A O 1
ATOM 847 N N . THR A 1 114 ? -14.782 -5.211 2.678 1.00 92.56 114 THR A N 1
ATOM 848 C CA . THR A 1 114 ? -15.115 -4.441 3.879 1.00 92.56 114 THR A CA 1
ATOM 849 C C . THR A 1 114 ? -14.482 -3.059 3.776 1.00 92.56 114 THR A C 1
ATOM 851 O O . THR A 1 114 ? -13.256 -2.924 3.789 1.00 92.56 114 THR A O 1
ATOM 854 N N . ARG A 1 115 ? -15.312 -2.018 3.701 1.00 91.94 115 ARG A N 1
ATOM 855 C CA . ARG A 1 115 ? -14.901 -0.631 3.450 1.00 91.94 115 ARG A CA 1
ATOM 856 C C . ARG A 1 115 ? -14.451 0.107 4.711 1.00 91.94 115 ARG A C 1
ATOM 858 O O . ARG A 1 115 ? -14.905 1.214 4.995 1.00 91.94 115 ARG A O 1
ATOM 865 N N . ARG A 1 116 ? -13.520 -0.495 5.461 1.00 89.25 116 ARG A N 1
ATOM 866 C CA . ARG A 1 116 ? -12.902 0.132 6.651 1.00 89.25 116 ARG A CA 1
ATOM 867 C C . ARG A 1 116 ? -12.135 1.415 6.320 1.00 89.25 116 ARG A C 1
ATOM 869 O O . ARG A 1 116 ? -11.896 2.225 7.208 1.00 89.25 116 ARG A O 1
ATOM 876 N N . ASP A 1 117 ? -11.765 1.605 5.054 1.00 88.44 117 ASP A N 1
ATOM 877 C CA . ASP A 1 117 ? -11.150 2.825 4.526 1.00 88.44 117 ASP A CA 1
ATOM 878 C C . ASP A 1 117 ? -12.068 4.058 4.632 1.00 88.44 117 ASP A C 1
ATOM 880 O O . ASP A 1 117 ? -11.583 5.187 4.663 1.00 88.44 117 ASP A O 1
ATOM 884 N N . LEU A 1 118 ? -13.389 3.867 4.725 1.00 88.75 118 LEU A N 1
ATOM 885 C CA . LEU A 1 118 ? -14.384 4.940 4.748 1.00 88.75 118 LEU A CA 1
ATOM 886 C C . LEU A 1 118 ? -14.838 5.300 6.173 1.00 88.75 118 LEU A C 1
ATOM 888 O O . LEU A 1 118 ? -16.027 5.246 6.497 1.00 88.75 118 LEU A O 1
ATOM 892 N N . ALA A 1 119 ? -13.898 5.735 7.018 1.00 81.31 119 ALA A N 1
ATOM 893 C CA . ALA A 1 119 ? -14.175 6.105 8.414 1.00 81.31 119 ALA A CA 1
ATOM 894 C C . ALA A 1 119 ? -15.296 7.157 8.556 1.00 81.31 119 ALA A C 1
ATOM 896 O O . ALA A 1 119 ? -16.169 7.034 9.412 1.00 81.31 119 ALA A O 1
ATOM 897 N N . ALA A 1 120 ? -15.345 8.132 7.642 1.00 79.12 120 ALA A N 1
ATOM 898 C CA . ALA A 1 120 ? -16.336 9.208 7.656 1.00 79.12 120 ALA A CA 1
ATOM 899 C C . ALA A 1 120 ? -17.788 8.744 7.453 1.00 79.12 120 ALA A C 1
ATOM 901 O O . ALA A 1 120 ? -18.703 9.522 7.707 1.00 79.12 120 ALA A O 1
ATOM 902 N N . ILE A 1 121 ? -18.025 7.536 6.933 1.00 80.62 121 ILE A N 1
ATOM 903 C CA . ILE A 1 121 ? -19.378 6.969 6.832 1.00 80.62 121 ILE A CA 1
ATOM 904 C C . ILE A 1 121 ? -19.677 6.115 8.058 1.00 80.62 121 ILE A C 1
ATOM 906 O O . ILE A 1 121 ? -20.750 6.259 8.633 1.00 80.62 121 ILE A O 1
ATOM 910 N N . ARG A 1 122 ? -18.706 5.309 8.497 1.00 78.19 122 ARG A N 1
ATOM 911 C CA . ARG A 1 122 ? -18.797 4.500 9.718 1.00 78.19 122 ARG A CA 1
ATOM 912 C C . ARG A 1 122 ? -19.168 5.334 10.950 1.00 78.19 122 ARG A C 1
ATOM 914 O O . ARG A 1 122 ? -19.978 4.916 11.760 1.00 78.19 122 ARG A O 1
ATOM 921 N N . GLU A 1 123 ? -18.600 6.531 11.072 1.00 77.00 123 GLU A N 1
ATOM 922 C CA . GLU A 1 123 ? -18.802 7.418 12.229 1.00 77.00 123 GLU A CA 1
ATOM 923 C C . GLU A 1 123 ? -20.059 8.301 12.118 1.00 77.00 123 GLU A C 1
ATOM 925 O O . GLU A 1 123 ? -20.362 9.083 13.022 1.00 77.00 123 GLU A O 1
ATOM 930 N N . LYS A 1 124 ? -20.827 8.204 11.022 1.00 75.19 124 LYS A N 1
ATOM 931 C CA . LYS A 1 124 ? -22.079 8.957 10.885 1.00 75.19 124 LYS A CA 1
ATOM 932 C C . LYS A 1 124 ? -23.199 8.293 11.670 1.00 75.19 124 LYS A C 1
ATOM 934 O O . LYS A 1 124 ? -23.575 7.157 11.414 1.00 75.19 124 LYS A O 1
ATOM 939 N N . SER A 1 125 ? -23.858 9.100 12.498 1.00 67.31 125 SER A N 1
ATOM 940 C CA . SER A 1 125 ? -25.090 8.724 13.203 1.00 67.31 125 SER A CA 1
ATOM 941 C C . SER A 1 125 ? -26.267 8.402 12.261 1.00 67.31 125 SER A C 1
ATOM 943 O O . SER A 1 125 ? -27.218 7.746 12.674 1.00 67.31 125 SER A O 1
ATOM 945 N N . THR A 1 126 ? -26.219 8.825 10.990 1.00 81.06 126 THR A N 1
ATOM 946 C CA . THR A 1 126 ? -27.282 8.575 10.003 1.00 81.06 126 THR A CA 1
ATOM 947 C C . THR A 1 126 ? -26.761 7.759 8.822 1.00 81.06 126 THR A C 1
ATOM 949 O O . THR A 1 126 ? -26.076 8.271 7.933 1.00 81.06 126 THR A O 1
ATOM 952 N N . ARG A 1 127 ? -27.099 6.467 8.815 1.00 83.19 127 ARG A N 1
ATOM 953 C CA . ARG A 1 127 ? -26.834 5.550 7.699 1.00 83.19 127 ARG A CA 1
ATOM 954 C C . ARG A 1 127 ? -28.006 5.536 6.717 1.00 83.19 127 ARG A C 1
ATOM 956 O O . ARG A 1 127 ? -29.152 5.784 7.092 1.00 83.19 127 ARG A O 1
ATOM 963 N N . SER A 1 128 ? -27.712 5.269 5.444 1.00 88.75 128 SER A N 1
ATOM 964 C CA . SER A 1 128 ? -28.755 5.072 4.434 1.00 88.75 128 SER A CA 1
ATOM 965 C C . SER A 1 128 ? -29.517 3.778 4.720 1.00 88.75 128 SER A C 1
ATOM 967 O O . SER A 1 128 ? -28.909 2.761 5.033 1.00 88.75 128 SER A O 1
ATOM 969 N N . VAL A 1 129 ? -30.842 3.794 4.555 1.00 89.31 129 VAL A N 1
ATOM 970 C CA . VAL A 1 129 ? -31.691 2.597 4.722 1.00 89.31 129 VAL A CA 1
ATOM 971 C C . VAL A 1 129 ? -31.399 1.538 3.650 1.00 89.31 129 VAL A C 1
ATOM 973 O O . VAL A 1 129 ? -31.606 0.353 3.877 1.00 89.31 129 VAL A O 1
ATOM 976 N N . ALA A 1 130 ? -30.913 1.962 2.482 1.00 93.31 130 ALA A N 1
ATOM 977 C CA . ALA A 1 130 ? -30.593 1.089 1.354 1.00 93.31 130 ALA A CA 1
ATOM 978 C C . ALA A 1 130 ? -29.080 0.848 1.202 1.00 93.31 130 ALA A C 1
ATOM 980 O O . ALA A 1 130 ? -28.610 0.600 0.091 1.00 93.31 130 ALA A O 1
ATOM 981 N N . ASP A 1 131 ? -28.304 0.990 2.281 1.00 90.44 131 ASP A N 1
ATOM 982 C CA . ASP A 1 131 ? -26.879 0.672 2.234 1.00 90.44 131 ASP A CA 1
ATOM 983 C C . ASP A 1 131 ? -26.661 -0.846 2.173 1.00 90.44 131 ASP A C 1
ATOM 985 O O . ASP A 1 131 ? -27.253 -1.606 2.935 1.00 90.44 131 ASP A O 1
ATOM 989 N N . VAL A 1 132 ? -25.819 -1.278 1.238 1.00 92.19 132 VAL A N 1
ATOM 990 C CA . VAL A 1 132 ? -25.467 -2.688 0.998 1.00 92.19 132 VAL A CA 1
ATOM 991 C C . VAL A 1 132 ? -24.000 -2.977 1.316 1.00 92.19 132 VAL A C 1
ATOM 993 O O . VAL A 1 132 ? -23.522 -4.088 1.089 1.00 92.19 132 VAL A O 1
ATOM 996 N N . THR A 1 133 ? -23.263 -1.968 1.783 1.00 91.50 133 THR A N 1
ATOM 997 C CA . THR A 1 133 ? -21.818 -2.040 1.993 1.00 91.50 133 THR A CA 1
ATOM 998 C C . THR A 1 133 ? -21.503 -2.184 3.473 1.00 91.50 133 THR A C 1
ATOM 1000 O O . THR A 1 133 ? -21.972 -1.392 4.281 1.00 91.50 133 THR A O 1
ATOM 1003 N N . ASN A 1 134 ? -20.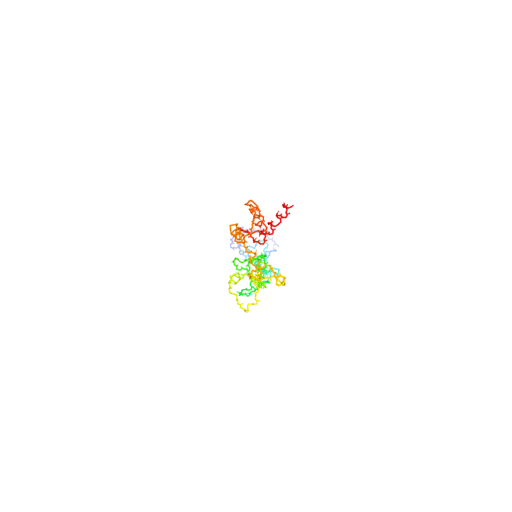638 -3.140 3.811 1.00 91.25 134 ASN A N 1
ATOM 1004 C CA . ASN A 1 134 ? -20.141 -3.310 5.172 1.00 91.25 134 ASN A CA 1
ATOM 1005 C C . ASN A 1 134 ? -18.888 -2.447 5.408 1.00 91.25 134 ASN A C 1
ATOM 1007 O O . ASN A 1 134 ? -17.920 -2.526 4.642 1.00 91.25 134 ASN A O 1
ATOM 1011 N N . TYR A 1 135 ? -18.884 -1.651 6.482 1.00 90.88 135 TYR A N 1
ATOM 1012 C CA . TYR A 1 135 ? -17.789 -0.735 6.851 1.00 90.88 135 TYR A CA 1
ATOM 1013 C C . TYR A 1 135 ? -16.877 -1.259 7.972 1.00 90.88 135 TYR A C 1
ATOM 1015 O O . TYR A 1 135 ? -15.891 -0.617 8.338 1.00 90.88 135 TYR A O 1
ATOM 1023 N N . GLY A 1 136 ? -17.142 -2.463 8.472 1.00 88.12 136 GLY A N 1
ATOM 1024 C CA . GLY A 1 136 ? -16.332 -3.173 9.455 1.00 88.12 136 GLY A CA 1
ATOM 1025 C C . GLY A 1 136 ? -16.691 -2.893 10.912 1.00 88.12 136 GLY A C 1
ATOM 1026 O O . GLY A 1 136 ? -15.920 -3.295 11.778 1.00 88.12 136 GLY A O 1
ATOM 1027 N N . ASP A 1 137 ? -17.807 -2.213 11.156 1.00 85.69 137 ASP A N 1
ATOM 1028 C CA . ASP A 1 137 ? -18.441 -1.942 12.453 1.00 85.69 137 ASP A CA 1
ATOM 1029 C C . ASP A 1 137 ? -19.665 -2.837 12.729 1.00 85.69 137 ASP A C 1
ATOM 1031 O O . ASP A 1 137 ? -20.286 -2.734 13.780 1.00 85.69 137 ASP A O 1
ATOM 1035 N N . GLU A 1 138 ? -20.020 -3.713 11.789 1.00 85.44 138 GLU A N 1
ATOM 1036 C CA . GLU A 1 138 ? -21.149 -4.634 11.925 1.00 85.44 138 GLU A CA 1
ATOM 1037 C C . GLU A 1 138 ? -20.840 -5.801 12.879 1.00 85.44 138 GLU A C 1
ATOM 1039 O O . GLU A 1 138 ? -19.713 -6.314 12.879 1.00 85.44 138 GLU A O 1
ATOM 1044 N N . PRO A 1 139 ? -21.842 -6.284 13.639 1.00 86.75 139 PRO A N 1
ATOM 1045 C CA . PRO A 1 139 ? -21.673 -7.428 14.521 1.00 86.75 139 PRO A CA 1
ATOM 1046 C C . PRO A 1 139 ? -21.438 -8.719 13.734 1.00 86.75 139 PRO A C 1
ATOM 1048 O O . PRO A 1 139 ? -21.923 -8.918 12.616 1.00 86.75 139 PRO A O 1
ATOM 1051 N N . SER A 1 140 ? -20.729 -9.655 14.360 1.00 88.75 140 SER A N 1
ATOM 1052 C CA . SER A 1 140 ? -20.553 -11.000 13.804 1.00 88.75 140 SER A CA 1
ATOM 1053 C C . SER A 1 140 ? -21.884 -11.761 13.685 1.00 88.75 140 SER A C 1
ATOM 1055 O O . SER A 1 140 ? -22.810 -11.563 14.473 1.00 88.75 140 SER A O 1
ATOM 1057 N N . ALA A 1 141 ? -21.969 -12.722 12.757 1.00 91.19 141 ALA A N 1
ATOM 1058 C CA . ALA A 1 141 ? -23.164 -13.562 12.603 1.00 91.19 141 ALA A CA 1
ATOM 1059 C C . ALA A 1 141 ? -23.551 -14.291 13.906 1.00 91.19 141 ALA A C 1
ATOM 1061 O O . ALA A 1 141 ? -24.732 -14.432 14.219 1.00 91.19 141 ALA A O 1
ATOM 1062 N N . SER A 1 142 ? -22.563 -14.709 14.702 1.00 91.69 142 SER A N 1
ATOM 1063 C CA . SER A 1 142 ? -22.79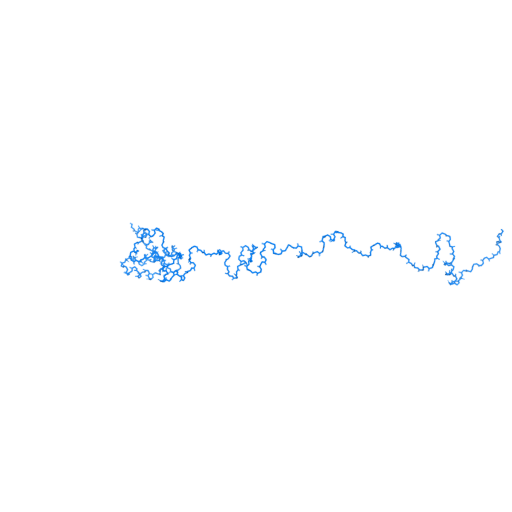2 -15.302 16.022 1.00 91.69 142 SER A CA 1
ATOM 1064 C C . SER A 1 142 ? -23.405 -14.322 17.016 1.00 91.69 142 SER A C 1
ATOM 1066 O O . SER A 1 142 ? -24.287 -14.726 17.765 1.00 91.69 142 SER A O 1
ATOM 1068 N N . ALA A 1 143 ? -22.978 -13.057 17.012 1.00 87.38 143 ALA A N 1
ATOM 1069 C CA . ALA A 1 143 ? -23.519 -12.032 17.903 1.00 87.38 143 ALA A CA 1
ATOM 1070 C C . ALA A 1 143 ? -24.964 -11.658 17.536 1.00 87.38 143 ALA A C 1
ATOM 1072 O O . ALA A 1 143 ? -25.734 -11.268 18.401 1.00 87.38 143 ALA A O 1
ATOM 1073 N N . ILE A 1 144 ? -25.369 -11.835 16.275 1.00 89.12 144 ILE A N 1
ATOM 1074 C CA . ILE A 1 144 ? -26.767 -11.649 15.859 1.00 89.12 144 ILE A CA 1
ATOM 1075 C C . ILE A 1 144 ? -27.648 -12.806 16.353 1.00 89.12 144 ILE A C 1
ATOM 1077 O O . ILE A 1 144 ? -28.759 -12.582 16.826 1.00 89.12 144 ILE A O 1
ATOM 1081 N N . ILE A 1 145 ? -27.163 -14.049 16.249 1.00 93.94 145 ILE A N 1
ATOM 1082 C CA . ILE A 1 145 ? -27.903 -15.238 16.709 1.00 93.94 145 ILE A CA 1
ATOM 1083 C C . ILE A 1 145 ? -27.968 -15.280 18.245 1.00 93.94 145 ILE A C 1
ATOM 1085 O O . ILE A 1 145 ? -28.992 -15.661 18.813 1.00 93.94 145 ILE A O 1
ATOM 1089 N N . PHE A 1 146 ? -26.884 -14.876 18.909 1.00 92.06 146 PHE A N 1
ATOM 1090 C CA . PHE A 1 146 ? -26.728 -14.861 20.362 1.00 92.06 146 PHE A CA 1
ATOM 1091 C C . PHE A 1 146 ? -26.362 -13.446 20.834 1.00 92.06 146 PHE A C 1
ATOM 1093 O O . PHE A 1 146 ? -25.190 -13.176 21.114 1.00 92.06 146 PHE A O 1
ATOM 1100 N N . PRO A 1 147 ? -27.346 -12.531 20.902 1.00 89.44 147 PRO A N 1
ATOM 1101 C CA . PRO A 1 147 ? -27.085 -11.144 21.255 1.00 89.44 147 PRO A CA 1
ATOM 1102 C C . PRO A 1 147 ? -26.532 -11.008 22.679 1.00 89.44 147 PRO A C 1
ATOM 1104 O O . PRO A 1 147 ? -26.971 -11.728 23.583 1.00 89.44 147 PRO A O 1
ATOM 1107 N N . PRO A 1 148 ? -25.577 -10.084 22.902 1.00 85.69 148 PRO A N 1
ATOM 1108 C CA . PRO A 1 148 ? -25.027 -9.833 24.224 1.00 85.69 148 PRO A CA 1
ATOM 1109 C C . PRO A 1 148 ? -26.062 -9.186 25.152 1.00 85.69 148 PRO A C 1
ATOM 1111 O O . PRO A 1 148 ? -27.043 -8.569 24.726 1.00 85.69 148 PRO A O 1
ATOM 1114 N N . ASN A 1 149 ? -25.804 -9.290 26.456 1.00 84.50 149 ASN A N 1
ATOM 1115 C CA . ASN A 1 149 ? -26.624 -8.649 27.480 1.00 84.50 149 ASN A CA 1
ATOM 1116 C C . ASN A 1 149 ? -26.554 -7.122 27.321 1.00 84.50 149 ASN A C 1
ATOM 1118 O O . ASN A 1 149 ? -25.504 -6.536 27.570 1.00 84.50 149 ASN A O 1
ATOM 1122 N N . GLY A 1 150 ? -27.665 -6.487 26.943 1.00 86.06 150 GLY A N 1
ATOM 1123 C CA . GLY A 1 150 ? -27.727 -5.050 26.650 1.00 86.06 150 GLY A CA 1
ATOM 1124 C C . GLY A 1 150 ? -28.120 -4.722 25.209 1.00 86.06 150 GLY A C 1
ATOM 1125 O O . GLY A 1 150 ? -28.524 -3.590 24.952 1.00 86.06 150 GLY A O 1
ATOM 1126 N N . ALA A 1 151 ? -28.107 -5.699 24.296 1.00 89.88 151 ALA A N 1
ATOM 1127 C CA . ALA A 1 151 ? -28.612 -5.508 22.933 1.00 89.88 151 ALA A CA 1
ATOM 1128 C C . ALA A 1 151 ? -30.100 -5.100 22.918 1.00 89.88 151 ALA A C 1
ATOM 1130 O O . ALA A 1 151 ? -30.529 -4.299 22.093 1.00 89.88 151 ALA A O 1
ATOM 1131 N N . ASP A 1 152 ? -30.877 -5.580 23.895 1.00 90.81 152 ASP A N 1
ATOM 1132 C CA . ASP A 1 152 ? -32.270 -5.182 24.141 1.00 90.81 152 ASP A CA 1
ATOM 1133 C C . ASP A 1 152 ? -32.429 -3.696 24.512 1.00 90.81 152 ASP A C 1
ATOM 1135 O O . ASP A 1 152 ? -33.503 -3.121 24.345 1.00 90.81 152 ASP A O 1
ATOM 1139 N N . ARG A 1 153 ? -31.357 -3.070 25.006 1.00 90.75 153 ARG A N 1
ATOM 1140 C CA . ARG A 1 153 ? -31.281 -1.651 25.379 1.00 90.75 153 ARG A CA 1
ATOM 1141 C C . ARG A 1 153 ? -30.559 -0.801 24.331 1.00 90.75 153 ARG A C 1
ATOM 1143 O O . ARG A 1 153 ? -30.340 0.380 24.579 1.00 90.75 153 ARG A O 1
ATOM 1150 N N . GLY A 1 154 ? -30.216 -1.385 23.182 1.00 87.31 154 GLY A N 1
ATOM 1151 C CA . GLY A 1 154 ? -29.510 -0.701 22.100 1.00 87.31 154 GLY A CA 1
ATOM 1152 C C . GLY A 1 154 ? -28.003 -0.569 22.313 1.00 87.31 154 GLY A C 1
ATOM 1153 O O . GLY A 1 154 ? -27.402 0.289 21.683 1.00 87.31 154 GLY A O 1
ATOM 1154 N N . VAL A 1 155 ? -27.404 -1.379 23.193 1.00 88.06 155 VAL A N 1
ATOM 1155 C CA . VAL A 1 155 ? -25.942 -1.458 23.322 1.00 88.06 155 VAL A CA 1
ATOM 1156 C C . VAL A 1 155 ? -25.402 -2.378 22.229 1.00 88.06 155 VAL A C 1
ATOM 1158 O O . VAL A 1 155 ? -25.792 -3.547 22.151 1.00 88.06 155 VAL A O 1
ATOM 1161 N N . GLU A 1 156 ? -24.511 -1.857 21.393 1.00 84.50 156 GLU A N 1
ATOM 1162 C CA . GLU A 1 156 ? -23.904 -2.573 20.271 1.00 84.50 156 GLU A CA 1
ATOM 1163 C C . GLU A 1 156 ? -22.490 -3.075 20.615 1.00 84.50 156 GLU A C 1
ATOM 1165 O O . GLU A 1 156 ? -21.868 -2.656 21.589 1.00 84.50 156 GLU A O 1
ATOM 1170 N N . GLU A 1 157 ? -21.938 -3.985 19.803 1.00 82.44 157 GLU A N 1
ATOM 1171 C CA . GLU A 1 157 ? -20.572 -4.509 19.999 1.00 82.44 157 GLU A CA 1
ATOM 1172 C C . GLU A 1 157 ? -19.516 -3.386 19.967 1.00 82.44 157 GLU A C 1
ATOM 1174 O O . GLU A 1 157 ? -18.555 -3.407 20.738 1.00 82.44 157 GLU A O 1
ATOM 1179 N N . GLY A 1 158 ? -19.744 -2.362 19.137 1.00 81.31 158 GLY A N 1
ATOM 1180 C CA . GLY A 1 158 ? -18.897 -1.172 19.054 1.00 81.31 158 GLY A CA 1
ATOM 1181 C C . GLY A 1 158 ? -18.788 -0.397 20.370 1.00 81.31 158 GLY A C 1
ATOM 1182 O O . GLY A 1 158 ? -17.712 0.118 20.673 1.00 81.31 158 GLY A O 1
ATOM 1183 N N . ASP A 1 159 ? -19.840 -0.384 21.194 1.00 86.19 159 ASP A N 1
ATOM 1184 C CA . ASP A 1 159 ? -19.832 0.314 22.487 1.00 86.19 159 ASP A CA 1
ATOM 1185 C C . ASP A 1 159 ? -18.882 -0.358 23.487 1.00 86.19 159 ASP A C 1
ATOM 1187 O O . ASP A 1 159 ? -18.248 0.309 24.305 1.00 86.19 159 ASP A O 1
ATOM 1191 N N . TYR A 1 160 ? -18.717 -1.681 23.395 1.00 85.19 160 TYR A N 1
ATOM 1192 C CA . TYR A 1 160 ? -17.761 -2.414 24.228 1.00 85.19 160 TYR A CA 1
ATOM 1193 C C . TYR A 1 160 ? -16.311 -2.228 23.776 1.00 85.19 160 TYR A C 1
ATOM 1195 O O . TYR A 1 160 ? -15.405 -2.396 24.593 1.00 85.19 160 TYR A O 1
ATOM 1203 N N . LEU A 1 161 ? -16.096 -1.905 22.496 1.00 84.62 161 LEU A N 1
ATOM 1204 C CA . LEU A 1 161 ? -14.782 -1.659 21.891 1.00 84.62 161 LEU A CA 1
ATOM 1205 C C . LEU A 1 161 ? -14.324 -0.201 22.029 1.00 84.62 161 LEU A C 1
ATOM 1207 O O . LEU A 1 161 ? -13.179 0.113 21.697 1.00 84.62 161 LEU A O 1
ATOM 1211 N N . ALA A 1 162 ? -15.189 0.689 22.522 1.00 86.62 162 ALA A N 1
ATOM 1212 C CA . ALA A 1 162 ? -14.821 2.063 22.813 1.00 86.62 162 ALA A CA 1
ATOM 1213 C C . ALA A 1 162 ? -13.725 2.114 23.891 1.00 86.62 162 ALA A C 1
ATOM 1215 O O . ALA A 1 162 ? -13.789 1.439 24.923 1.00 86.62 162 ALA A O 1
ATOM 1216 N N . THR A 1 163 ? -12.697 2.923 23.641 1.00 90.25 163 THR A N 1
ATOM 1217 C CA . THR A 1 163 ? -11.583 3.122 24.570 1.00 90.25 163 THR A CA 1
ATOM 1218 C C . THR A 1 163 ? -11.932 4.192 25.594 1.00 90.25 163 THR A C 1
ATOM 1220 O O . THR A 1 163 ? -12.275 5.313 25.216 1.00 90.25 163 THR A O 1
ATOM 1223 N N . TYR A 1 164 ? -11.772 3.870 26.874 1.00 91.50 164 TYR A N 1
ATOM 1224 C CA . TYR A 1 164 ? -11.972 4.789 27.989 1.00 91.50 164 TYR A CA 1
ATOM 1225 C C . TYR A 1 164 ? -10.641 5.109 28.670 1.00 91.50 164 TYR A C 1
ATOM 1227 O O . TYR A 1 164 ? -9.776 4.239 28.830 1.00 91.50 164 TYR A O 1
ATOM 1235 N N . ASP A 1 165 ? -10.491 6.359 29.100 1.00 93.50 165 ASP A N 1
ATOM 1236 C CA . ASP A 1 165 ? -9.451 6.739 30.047 1.00 93.50 165 ASP A CA 1
ATOM 1237 C C . ASP A 1 165 ? -9.828 6.288 31.471 1.00 93.50 165 ASP A C 1
ATOM 1239 O O . ASP A 1 165 ? -10.939 5.822 31.745 1.00 93.50 165 ASP A O 1
ATOM 1243 N N . ALA A 1 166 ? -8.872 6.378 32.396 1.00 91.00 166 ALA A N 1
ATOM 1244 C CA . ALA A 1 166 ? -9.073 5.907 33.764 1.00 91.00 166 ALA A CA 1
ATOM 1245 C C . ALA A 1 166 ? -10.194 6.678 34.485 1.00 91.00 166 ALA A C 1
ATOM 1247 O O . ALA A 1 166 ? -10.970 6.086 35.239 1.00 91.00 166 ALA A O 1
ATOM 1248 N N . GLU A 1 167 ? -10.300 7.986 34.238 1.00 91.38 167 GLU A N 1
ATOM 1249 C CA . GLU A 1 167 ? -11.287 8.859 34.874 1.00 91.38 167 GLU A CA 1
ATOM 1250 C C . GLU A 1 167 ? -12.708 8.575 34.372 1.00 91.38 167 GLU A C 1
ATOM 1252 O O . GLU A 1 167 ? -13.611 8.364 35.190 1.00 91.38 167 GLU A O 1
ATOM 1257 N N . ALA A 1 168 ? -12.919 8.486 33.053 1.00 92.12 168 ALA A N 1
ATOM 1258 C CA . ALA A 1 168 ? -14.230 8.187 32.484 1.00 92.12 168 ALA A CA 1
ATOM 1259 C C . ALA A 1 168 ? -14.675 6.763 32.813 1.00 92.12 168 ALA A C 1
ATOM 1261 O O . ALA A 1 168 ? -15.847 6.553 33.130 1.00 92.12 168 ALA A O 1
ATOM 1262 N N . LEU A 1 169 ? -13.758 5.789 32.807 1.00 91.56 169 LEU A N 1
ATOM 1263 C CA . LEU A 1 169 ? -14.089 4.415 33.180 1.00 91.56 169 LEU A CA 1
ATOM 1264 C C . LEU A 1 169 ? -14.536 4.335 34.645 1.00 91.56 169 LEU A C 1
ATOM 1266 O O . LEU A 1 169 ? -15.523 3.674 34.967 1.00 91.56 169 LEU A O 1
ATOM 1270 N N . ARG A 1 170 ? -13.860 5.058 35.543 1.00 89.81 170 ARG A N 1
ATOM 1271 C CA . ARG A 1 170 ? -14.256 5.127 36.953 1.00 89.81 170 ARG A CA 1
ATOM 1272 C C . ARG A 1 170 ? -15.621 5.790 37.125 1.00 89.81 170 ARG A C 1
ATOM 1274 O O . ARG A 1 170 ? -16.460 5.273 37.863 1.00 89.81 170 ARG A O 1
ATOM 1281 N N . ALA A 1 171 ? -15.856 6.907 36.439 1.00 91.56 171 ALA A N 1
ATOM 1282 C CA . ALA A 1 171 ? -17.140 7.603 36.462 1.00 91.56 171 ALA A CA 1
ATOM 1283 C C . ALA A 1 171 ? -18.279 6.714 35.934 1.00 91.56 171 ALA A C 1
ATOM 1285 O O . ALA A 1 171 ? -19.373 6.699 36.506 1.00 91.56 171 ALA A O 1
ATOM 1286 N N . PHE A 1 172 ? -18.007 5.920 34.895 1.00 91.56 172 PHE A N 1
ATOM 1287 C CA . PHE A 1 172 ? -18.942 4.937 34.363 1.00 91.56 172 PHE A CA 1
ATOM 1288 C C . PHE A 1 172 ? -19.345 3.919 35.438 1.00 91.56 172 PHE A C 1
ATOM 1290 O O . PHE A 1 172 ? -20.529 3.794 35.754 1.00 91.56 172 PHE A O 1
ATOM 1297 N N . TYR A 1 173 ? -18.377 3.254 36.081 1.00 90.62 173 TYR A N 1
ATOM 1298 C CA . TYR A 1 173 ? -18.683 2.265 37.119 1.00 90.62 173 TYR A CA 1
ATOM 1299 C C . TYR A 1 173 ? -19.389 2.877 38.338 1.00 90.62 173 TYR A C 1
ATOM 1301 O O . TYR A 1 173 ? -20.350 2.289 38.841 1.00 90.62 173 TYR A O 1
ATOM 1309 N N . ALA A 1 174 ? -18.997 4.086 38.752 1.00 90.00 174 ALA A N 1
ATOM 1310 C CA . ALA A 1 174 ? -19.669 4.817 39.824 1.00 90.00 174 ALA A CA 1
ATOM 1311 C C . ALA A 1 174 ? -21.147 5.095 39.495 1.00 90.00 174 ALA A C 1
ATOM 1313 O O . ALA A 1 174 ? -22.013 4.919 40.349 1.00 90.00 174 ALA A O 1
ATOM 1314 N N . THR A 1 175 ? -21.448 5.453 38.244 1.00 92.12 175 THR A N 1
ATOM 1315 C CA . THR A 1 175 ? -22.823 5.693 37.777 1.00 92.12 175 THR A CA 1
ATOM 1316 C C . THR A 1 175 ? -23.651 4.406 37.764 1.00 92.12 175 THR A C 1
ATOM 1318 O O . THR A 1 175 ? -24.831 4.424 38.105 1.00 92.12 175 THR A O 1
ATOM 1321 N N . THR A 1 176 ? -23.036 3.273 37.415 1.00 88.00 176 THR A N 1
ATOM 1322 C CA . THR A 1 176 ? -23.708 1.959 37.422 1.00 88.00 176 THR A CA 1
ATOM 1323 C C . THR A 1 176 ? -23.925 1.375 38.822 1.00 88.00 176 THR A C 1
ATOM 1325 O O . THR A 1 176 ? -24.646 0.389 38.959 1.00 88.00 176 THR A O 1
ATOM 1328 N N . GLY A 1 177 ? -23.307 1.953 39.858 1.00 89.25 177 GLY A N 1
ATOM 1329 C CA . GLY A 1 177 ? -23.368 1.438 41.229 1.00 89.25 177 GLY A CA 1
ATOM 1330 C C . GLY A 1 177 ? -22.561 0.154 41.454 1.00 89.25 177 GLY A C 1
ATOM 1331 O O . GLY A 1 177 ? -22.793 -0.548 42.435 1.00 89.25 177 GLY A O 1
ATOM 1332 N N . ILE A 1 178 ? -21.632 -0.178 40.554 1.00 87.12 178 ILE A N 1
ATOM 1333 C CA . ILE A 1 178 ? -20.766 -1.353 40.685 1.00 87.12 178 ILE A CA 1
ATOM 1334 C C . ILE A 1 178 ? -19.481 -0.935 41.405 1.00 87.12 178 ILE A C 1
ATOM 1336 O O . ILE A 1 178 ? -18.722 -0.105 40.907 1.00 87.12 178 ILE A O 1
ATOM 1340 N N . GLU A 1 179 ? -19.195 -1.563 42.543 1.00 84.75 179 GLU A N 1
ATOM 1341 C CA . GLU A 1 179 ? -17.945 -1.343 43.273 1.00 84.75 179 GLU A CA 1
ATOM 1342 C C . GLU A 1 179 ? -16.750 -1.937 42.508 1.00 84.75 179 GLU A C 1
ATOM 1344 O O . GLU A 1 179 ? -16.776 -3.092 42.070 1.00 84.75 179 GLU A O 1
ATOM 1349 N N . VAL A 1 180 ? -15.696 -1.134 42.324 1.00 80.62 180 VAL A N 1
ATOM 1350 C CA . VAL A 1 180 ? -14.519 -1.481 41.497 1.00 80.62 180 VAL A CA 1
ATOM 1351 C C . VAL A 1 180 ? -13.291 -1.874 42.333 1.00 80.62 180 VAL A C 1
ATOM 1353 O O . VAL A 1 180 ? -12.210 -2.066 41.786 1.00 80.62 180 VAL A O 1
ATOM 1356 N N . GLY A 1 181 ? -13.463 -2.046 43.648 1.00 80.62 181 GLY A N 1
ATOM 1357 C CA . GLY A 1 181 ? -12.387 -2.372 44.589 1.00 80.62 181 GLY A CA 1
ATOM 1358 C C . GLY A 1 181 ? -11.620 -1.145 45.098 1.00 80.62 181 GLY A C 1
ATOM 1359 O O . GLY A 1 181 ? -12.092 -0.013 44.984 1.00 80.62 181 GLY A O 1
ATOM 1360 N N . THR A 1 182 ? -10.448 -1.376 45.704 1.00 85.88 182 THR A N 1
ATOM 1361 C CA . THR A 1 182 ? -9.554 -0.303 46.174 1.00 85.88 182 THR A CA 1
ATOM 1362 C C . THR A 1 182 ? -8.898 0.434 45.005 1.00 85.88 182 THR A C 1
ATOM 1364 O O . THR A 1 182 ? -8.831 -0.080 43.887 1.00 85.88 182 THR A O 1
ATOM 1367 N N . GLU A 1 183 ? -8.367 1.631 45.270 1.00 84.94 183 GLU A N 1
ATOM 1368 C CA . GLU A 1 183 ? -7.654 2.435 44.268 1.00 84.94 183 GLU A CA 1
ATOM 1369 C C . GLU A 1 183 ? -6.514 1.655 43.602 1.00 84.94 183 GLU A C 1
ATOM 1371 O O . GLU A 1 183 ? -6.347 1.696 42.384 1.00 84.94 183 GLU A O 1
ATOM 1376 N N . GLU A 1 184 ? -5.755 0.893 44.393 1.00 85.81 184 GLU A N 1
ATOM 1377 C CA . GLU A 1 184 ? -4.624 0.122 43.877 1.00 85.81 184 GLU A CA 1
ATOM 1378 C C . GLU A 1 184 ? -5.085 -1.044 42.996 1.00 85.81 184 GLU A C 1
ATOM 1380 O O . GLU A 1 184 ? -4.461 -1.330 41.971 1.00 85.81 184 GLU A O 1
ATOM 1385 N N . ALA A 1 185 ? -6.192 -1.699 43.364 1.00 86.62 185 ALA A N 1
ATOM 1386 C CA . ALA A 1 185 ? -6.772 -2.780 42.574 1.00 86.62 185 ALA A CA 1
ATOM 1387 C C . ALA A 1 185 ? -7.282 -2.258 41.224 1.00 86.62 185 ALA A C 1
ATOM 1389 O O . ALA A 1 185 ? -7.014 -2.870 40.188 1.00 86.62 185 ALA A O 1
ATOM 1390 N N . PHE A 1 186 ? -7.940 -1.094 41.224 1.00 90.31 186 PHE A N 1
ATOM 1391 C CA . PHE A 1 186 ? -8.387 -0.427 40.005 1.00 90.31 186 PHE A CA 1
ATOM 1392 C C . PHE A 1 186 ? -7.209 -0.059 39.096 1.00 90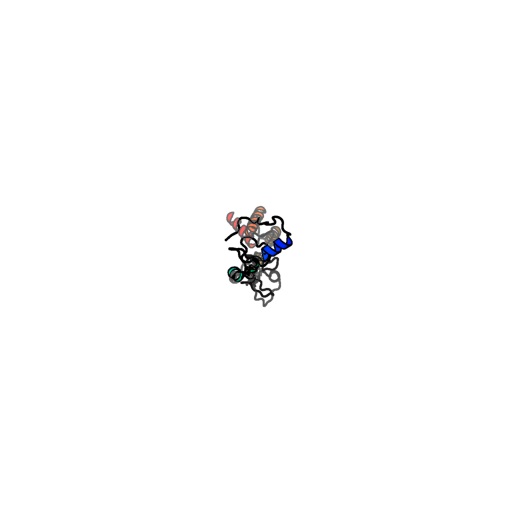.31 186 PHE A C 1
ATOM 1394 O O . PHE A 1 186 ? -7.205 -0.438 37.925 1.00 90.31 186 PHE A O 1
ATOM 1401 N N . ALA A 1 187 ? -6.187 0.617 39.629 1.00 90.75 187 ALA A N 1
ATOM 1402 C CA . ALA A 1 187 ? -5.019 1.035 38.854 1.00 90.75 187 ALA A CA 1
ATOM 1403 C C . ALA A 1 187 ? -4.259 -0.163 38.254 1.00 90.75 187 ALA A C 1
ATOM 1405 O O . ALA A 1 187 ? -3.881 -0.143 37.082 1.00 90.75 187 ALA A O 1
ATOM 1406 N N . SER A 1 188 ? -4.094 -1.243 39.025 1.00 90.25 188 SER A N 1
ATOM 1407 C CA . SER A 1 188 ? -3.450 -2.481 38.566 1.00 90.25 188 SER A CA 1
ATOM 1408 C C . SER A 1 188 ? -4.252 -3.203 37.476 1.00 90.25 188 SER A C 1
ATOM 1410 O O . SER A 1 188 ? -3.683 -3.700 36.498 1.00 90.25 188 SER A O 1
ATOM 1412 N N . ALA A 1 189 ? -5.580 -3.273 37.621 1.00 91.44 189 ALA A N 1
ATOM 1413 C CA . ALA A 1 189 ? -6.458 -3.844 36.602 1.00 91.44 189 ALA A CA 1
ATOM 1414 C C . ALA A 1 189 ? -6.465 -2.997 35.322 1.00 91.44 189 ALA A C 1
ATOM 1416 O O . ALA A 1 189 ? -6.397 -3.548 34.224 1.00 91.44 189 ALA A O 1
ATOM 1417 N N . PHE A 1 190 ? -6.474 -1.669 35.458 1.00 91.69 190 PHE A N 1
ATOM 1418 C CA . PHE A 1 190 ? -6.447 -0.736 34.336 1.00 91.69 190 PHE A CA 1
ATOM 1419 C C . PHE A 1 190 ? -5.149 -0.841 33.529 1.00 91.69 190 PHE A C 1
ATOM 1421 O O . PHE A 1 190 ? -5.201 -0.988 32.311 1.00 91.69 190 PHE A O 1
ATOM 1428 N N . GLU A 1 191 ? -3.985 -0.846 34.185 1.00 91.50 191 GLU A N 1
ATOM 1429 C CA . GLU A 1 191 ? -2.698 -0.964 33.485 1.00 91.50 191 GLU A CA 1
ATOM 1430 C C . GLU A 1 191 ? -2.549 -2.309 32.759 1.00 91.50 191 GLU A C 1
ATOM 1432 O O . GLU A 1 191 ? -2.046 -2.356 31.636 1.00 91.50 191 GLU A O 1
ATOM 1437 N N . ARG A 1 192 ? -3.062 -3.406 33.330 1.00 90.44 192 ARG A N 1
ATOM 1438 C CA . ARG A 1 192 ? -3.081 -4.701 32.628 1.00 90.44 192 ARG A CA 1
ATOM 1439 C C . ARG A 1 192 ? -4.067 -4.738 31.469 1.00 90.44 192 ARG A C 1
ATOM 1441 O O . ARG A 1 192 ? -3.721 -5.270 30.419 1.00 90.44 192 ARG A O 1
ATOM 1448 N N . ALA A 1 193 ? -5.263 -4.177 31.626 1.00 92.44 193 ALA A N 1
ATOM 1449 C CA . ALA A 1 193 ? -6.233 -4.091 30.537 1.00 92.44 193 ALA A CA 1
ATOM 1450 C C . ALA A 1 193 ? -5.682 -3.256 29.370 1.00 92.44 193 ALA A C 1
ATOM 1452 O O . ALA A 1 193 ? -5.721 -3.687 28.221 1.00 92.44 193 ALA A O 1
ATOM 1453 N N . LYS A 1 194 ? -5.056 -2.119 29.678 1.00 92.56 194 LYS A N 1
ATOM 1454 C CA . LYS A 1 194 ? -4.361 -1.261 28.713 1.00 92.56 194 LYS A CA 1
ATOM 1455 C C . LYS A 1 194 ? -3.210 -1.985 28.009 1.00 92.56 194 LYS A C 1
ATOM 1457 O O . LYS A 1 194 ? -3.052 -1.848 26.799 1.00 92.56 194 LYS A O 1
ATOM 1462 N N . ALA A 1 195 ? -2.434 -2.788 28.740 1.00 90.94 195 ALA A N 1
ATOM 1463 C CA . ALA A 1 195 ? -1.374 -3.603 28.150 1.00 90.94 195 ALA A CA 1
ATOM 1464 C C . ALA A 1 195 ? -1.913 -4.682 27.191 1.00 90.94 195 ALA A C 1
ATOM 1466 O O . ALA A 1 195 ? -1.262 -4.978 26.193 1.00 90.94 195 ALA A O 1
ATOM 1467 N N . LEU A 1 196 ? -3.091 -5.253 27.473 1.00 91.06 196 LEU A N 1
ATOM 1468 C CA . LEU A 1 196 ? -3.738 -6.249 26.609 1.00 91.06 196 LEU A CA 1
ATOM 1469 C C . LEU A 1 196 ? -4.340 -5.637 25.342 1.00 91.06 196 LEU A C 1
ATOM 1471 O O . LEU A 1 196 ? -4.244 -6.245 24.279 1.00 91.06 196 LEU A O 1
ATOM 1475 N N . ASP A 1 197 ? -4.948 -4.457 25.450 1.00 88.88 197 ASP A N 1
ATOM 1476 C CA . ASP A 1 197 ? -5.590 -3.795 24.311 1.00 88.88 197 ASP A CA 1
ATOM 1477 C C . ASP A 1 197 ? -4.572 -3.148 23.365 1.00 88.88 197 ASP A C 1
ATOM 1479 O O . ASP A 1 197 ? -4.855 -2.951 22.184 1.00 88.88 197 ASP A O 1
ATOM 1483 N N . GLY A 1 198 ? -3.375 -2.813 23.863 1.00 84.88 198 GLY A N 1
ATOM 1484 C CA . GLY A 1 198 ? -2.330 -2.164 23.068 1.00 84.88 198 GLY A CA 1
ATOM 1485 C C . GLY A 1 198 ? -2.723 -0.768 22.567 1.00 84.88 198 GLY A C 1
ATOM 1486 O O . GLY A 1 198 ? -2.058 -0.217 21.689 1.00 84.88 198 GLY A O 1
ATOM 1487 N N . THR A 1 199 ? -3.802 -0.191 23.104 1.00 73.69 199 THR A N 1
ATOM 1488 C CA . THR A 1 199 ? -4.349 1.102 22.696 1.00 73.69 199 THR A CA 1
ATOM 1489 C C . THR A 1 199 ? -3.633 2.258 23.400 1.00 73.69 199 THR A C 1
ATOM 1491 O O . THR A 1 199 ? -3.503 2.256 24.629 1.00 73.69 199 THR A O 1
ATOM 1494 N N . PRO A 1 200 ? -3.179 3.290 22.665 1.00 70.94 200 PRO A N 1
ATOM 1495 C CA . PRO A 1 200 ? -2.567 4.457 23.282 1.00 70.94 200 PRO A CA 1
ATOM 1496 C C . PRO A 1 200 ? -3.620 5.263 24.055 1.00 70.94 200 PRO A C 1
ATOM 1498 O O . PRO A 1 200 ? -4.523 5.846 23.468 1.00 70.94 200 PRO A O 1
ATOM 1501 N N . GLY A 1 201 ? -3.484 5.307 25.384 1.00 73.38 201 GLY A N 1
ATOM 1502 C CA . GLY A 1 201 ? -4.222 6.236 26.252 1.00 73.38 201 GLY A CA 1
ATOM 1503 C C . GLY A 1 201 ? -5.404 5.663 27.041 1.00 73.38 201 GLY A C 1
ATOM 1504 O O . GLY A 1 201 ? -5.910 6.363 27.911 1.00 73.38 201 GLY A O 1
ATOM 1505 N N . GLY A 1 202 ? -5.804 4.406 26.827 1.00 88.06 202 GLY A N 1
ATOM 1506 C CA . GLY A 1 202 ? -6.960 3.834 27.527 1.00 88.06 202 GLY A CA 1
ATOM 1507 C C . GLY A 1 202 ? -7.105 2.324 27.379 1.00 88.06 202 GLY A C 1
ATOM 1508 O O . GLY A 1 202 ? -6.253 1.672 26.774 1.00 88.06 202 GLY A O 1
ATOM 1509 N N . CYS A 1 203 ? -8.193 1.786 27.927 1.00 92.19 203 CYS A N 1
ATOM 1510 C CA . CYS A 1 203 ? -8.611 0.395 27.745 1.00 92.19 203 CYS A CA 1
ATOM 1511 C C . CYS A 1 203 ? -10.107 0.318 27.427 1.00 92.19 203 CYS A C 1
ATOM 1513 O O . CYS A 1 203 ? -10.863 1.264 27.660 1.00 92.19 203 CYS A O 1
ATOM 1515 N N . THR A 1 204 ? -10.531 -0.805 26.866 1.00 92.50 204 THR A N 1
ATOM 1516 C CA . THR A 1 204 ? -11.936 -1.078 26.576 1.00 92.50 204 THR A CA 1
ATOM 1517 C C . THR A 1 204 ? -12.654 -1.607 27.815 1.00 92.50 204 THR A C 1
ATOM 1519 O O . THR A 1 204 ? -12.074 -2.274 28.678 1.00 92.50 204 THR A O 1
ATOM 1522 N N . ILE A 1 205 ? -13.956 -1.334 27.917 1.00 91.06 205 ILE A N 1
ATOM 1523 C CA . ILE A 1 205 ? -14.749 -1.782 29.068 1.00 91.06 205 ILE A CA 1
ATOM 1524 C C . ILE A 1 205 ? -14.777 -3.314 29.182 1.00 91.06 205 ILE A C 1
ATOM 1526 O O . ILE A 1 205 ? -14.725 -3.860 30.288 1.00 91.06 205 ILE A O 1
ATOM 1530 N N . GLY A 1 206 ? -14.810 -4.012 28.041 1.00 89.00 206 GLY A N 1
ATOM 1531 C CA . GLY A 1 206 ? -14.849 -5.469 27.987 1.00 89.00 206 GLY A CA 1
ATOM 1532 C C . GLY A 1 206 ? -13.578 -6.115 28.538 1.00 89.00 206 GLY A C 1
ATOM 1533 O O . GLY A 1 206 ? -13.656 -7.060 29.330 1.00 89.00 206 GLY A O 1
ATOM 1534 N N . THR A 1 207 ? -12.401 -5.605 28.172 1.00 92.19 207 THR A N 1
ATOM 1535 C CA . THR A 1 207 ? -11.134 -6.163 28.660 1.00 92.19 207 THR A CA 1
ATOM 1536 C C . THR A 1 207 ? -10.872 -5.802 30.109 1.00 92.19 207 THR A C 1
ATOM 1538 O O . THR A 1 207 ? -10.447 -6.680 30.862 1.00 92.19 207 THR A O 1
ATOM 1541 N N . PHE A 1 208 ? -11.214 -4.585 30.538 1.00 92.75 208 PHE A N 1
ATOM 1542 C CA . PHE A 1 208 ? -11.123 -4.198 31.941 1.00 92.75 208 PHE A CA 1
ATOM 1543 C C . PHE A 1 208 ? -11.989 -5.087 32.837 1.00 92.75 208 PHE A C 1
ATOM 1545 O O . PHE A 1 208 ? -11.495 -5.644 33.818 1.00 92.75 208 PHE A O 1
ATOM 1552 N N . GLN A 1 209 ? -13.262 -5.285 32.479 1.00 90.44 209 GLN A N 1
ATOM 1553 C CA . GLN A 1 209 ? -14.167 -6.125 33.263 1.00 90.44 209 GLN A CA 1
ATOM 1554 C C . GLN A 1 209 ? -13.671 -7.572 33.325 1.00 90.44 209 GLN A C 1
ATOM 1556 O O . GLN A 1 209 ? -13.723 -8.206 34.378 1.00 90.44 209 GLN A O 1
ATOM 1561 N N . ARG A 1 210 ? -13.143 -8.089 32.211 1.00 91.62 210 ARG A N 1
ATOM 1562 C CA . ARG A 1 210 ? -12.543 -9.422 32.158 1.00 91.62 210 ARG A CA 1
ATOM 1563 C C . ARG A 1 210 ? -11.348 -9.537 33.107 1.00 91.62 210 ARG A C 1
ATOM 1565 O O . ARG A 1 210 ? -11.309 -10.472 33.900 1.00 91.62 210 ARG A O 1
ATOM 1572 N N . VAL A 1 211 ? -10.407 -8.593 33.053 1.00 92.94 211 VAL A N 1
ATOM 1573 C CA . VAL A 1 211 ? -9.224 -8.563 33.931 1.00 92.94 211 VAL A CA 1
ATOM 1574 C C . VAL A 1 211 ? -9.647 -8.508 35.398 1.00 92.94 211 VAL A C 1
ATOM 1576 O O . VAL A 1 211 ? -9.261 -9.382 36.168 1.00 92.94 211 VAL A O 1
ATOM 1579 N N . ARG A 1 212 ? -10.534 -7.572 35.754 1.00 89.69 212 ARG A N 1
ATOM 1580 C CA . ARG A 1 212 ? -11.058 -7.417 37.116 1.00 89.69 212 ARG A CA 1
ATOM 1581 C C . ARG A 1 212 ? -11.672 -8.706 37.663 1.00 89.69 212 ARG A C 1
ATOM 1583 O O . ARG A 1 212 ? -11.447 -9.058 38.817 1.00 89.69 212 ARG A O 1
ATOM 1590 N N . MET A 1 213 ? -12.466 -9.403 36.849 1.00 89.56 213 MET A N 1
ATOM 1591 C CA . MET A 1 213 ? -13.094 -10.662 37.259 1.00 89.56 213 MET A CA 1
ATOM 1592 C C . MET A 1 213 ? -12.077 -11.788 37.428 1.00 89.56 213 MET A C 1
ATOM 1594 O O . MET A 1 213 ? -12.214 -12.582 38.355 1.00 89.56 213 MET A O 1
ATOM 1598 N N . TYR A 1 214 ? -11.043 -11.839 36.585 1.00 90.94 214 TYR A N 1
ATOM 1599 C CA . TYR A 1 214 ? -9.944 -12.784 36.770 1.00 90.94 214 TYR A CA 1
ATOM 1600 C C . TYR A 1 214 ? -9.172 -12.527 38.066 1.00 90.94 214 TYR A C 1
ATOM 1602 O O . TYR A 1 214 ? -8.826 -13.485 38.750 1.00 90.94 214 TYR A O 1
ATOM 1610 N N . ASP A 1 215 ? -8.949 -11.270 38.448 1.00 86.62 215 ASP A N 1
ATOM 1611 C CA . ASP A 1 215 ? -8.241 -10.958 39.697 1.00 86.62 215 ASP A CA 1
ATOM 1612 C C . ASP A 1 215 ? -9.074 -11.261 40.926 1.00 86.62 215 ASP A C 1
ATOM 1614 O O . ASP A 1 215 ? -8.562 -11.798 41.904 1.00 86.62 215 ASP A O 1
ATOM 1618 N N . ALA A 1 216 ? -10.367 -10.940 40.865 1.00 82.62 216 ALA A N 1
ATOM 1619 C CA . ALA A 1 216 ? -11.302 -11.295 41.918 1.00 82.62 216 ALA A CA 1
ATOM 1620 C C . ALA A 1 216 ? -11.356 -12.818 42.102 1.00 82.62 216 ALA A C 1
ATOM 1622 O O . ALA A 1 216 ? -11.356 -13.289 43.233 1.00 82.62 216 ALA A O 1
ATOM 1623 N N . ALA A 1 217 ? -11.340 -13.584 41.005 1.00 85.88 217 ALA A N 1
ATOM 1624 C CA . ALA A 1 217 ? -11.289 -15.042 41.052 1.00 85.88 217 ALA A CA 1
ATOM 1625 C C . ALA A 1 217 ? -9.942 -15.583 41.560 1.00 85.88 217 ALA A C 1
ATOM 1627 O O . ALA A 1 217 ? -9.924 -16.621 42.206 1.00 85.88 217 ALA A O 1
ATOM 1628 N N . ALA A 1 218 ? -8.826 -14.903 41.284 1.00 82.94 218 ALA A N 1
ATOM 1629 C CA . ALA A 1 218 ? -7.504 -15.286 41.785 1.00 82.94 218 ALA A CA 1
ATOM 1630 C C . ALA A 1 218 ? -7.285 -14.926 43.268 1.00 82.94 218 ALA A C 1
ATOM 1632 O O . ALA A 1 218 ? -6.380 -1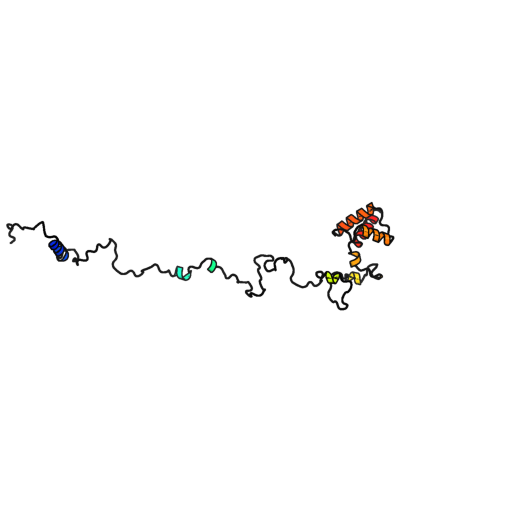5.468 43.900 1.00 82.94 218 ALA A O 1
ATOM 1633 N N . ALA A 1 219 ? -8.079 -13.996 43.804 1.00 72.38 219 ALA A N 1
ATOM 1634 C CA . ALA A 1 219 ? -8.049 -13.571 45.201 1.00 72.38 219 ALA A CA 1
ATOM 1635 C C . ALA A 1 219 ? -9.018 -14.356 46.112 1.00 72.38 219 ALA A C 1
ATOM 1637 O O . ALA A 1 219 ? -8.954 -14.182 47.331 1.00 72.38 219 ALA A O 1
ATOM 1638 N N . MET A 1 220 ? -9.907 -15.179 45.537 1.00 58.31 220 MET A N 1
ATOM 1639 C CA . MET A 1 220 ? -10.771 -16.139 46.247 1.00 58.31 220 MET A CA 1
ATOM 1640 C C . MET A 1 220 ? -10.078 -17.490 46.419 1.00 58.31 220 MET A C 1
ATOM 1642 O O . MET A 1 220 ? -10.296 -18.105 47.487 1.00 58.31 220 MET A O 1
#

Secondary structure (DSSP, 8-state):
---TTS-----SS--HHHHHHHHHHSPPTTSPPP------PPTTPPPS--S-SS-PPPHHHHHH----HHHHSPPTTTTS---TTT-----TTSSSTTSPTT--TTPPPS--SS-TT-HHHHT-S---TT-----S-SPPHHHHHS--TTGGGT--HHHHH-EE-HHHHHHHHHHHT-----HHHHHHHHHHHHHHH--TT-EEHHHHHHHHHHHHHH--

Sequence (220 aa):
MKDETMPHYSASIVDARVEAFNATNRDELGKVKNLGLGEEIPDGHVFGAPSRKTIEWDAGKLIKGDYSEEAQLPDADLGKSMKHQGYVYDPSDGSAAALPAGADPSRAFGVPSTRRDLAAIREKSTRSVADVTNYGDEPSASAIIFPPNGADRGVEEGDYLATYDAEALRAFYATTGIEVGTEEAFASAFERAKALDGTPGGCTIGTFQRVRMYDAAAAM

pLDDT: mean 81.57, std 12.83, range [41.44, 93.94]

Radius of gyration: 56.49 Å; chains: 1; bounding box: 135×37×137 Å